Protein AF-A0A2H9TDW8-F1 (afdb_monomer_lite)

Radius of gyration: 29.31 Å; chains: 1; bounding box: 67×64×74 Å

pLDDT: mean 73.34, std 13.49, range [42.66, 97.06]

Structure (mmCIF, N/CA/C/O backbone):
data_AF-A0A2H9TDW8-F1
#
_entry.id   AF-A0A2H9TDW8-F1
#
loop_
_atom_site.group_PDB
_atom_site.id
_atom_site.type_symbol
_atom_site.label_atom_id
_atom_site.label_alt_id
_atom_site.label_comp_id
_atom_site.label_asym_id
_atom_site.label_entity_id
_atom_site.label_seq_id
_atom_site.pdbx_PDB_ins_code
_atom_site.Cartn_x
_atom_site.Cartn_y
_atom_site.Cartn_z
_atom_site.occupancy
_atom_site.B_iso_or_equiv
_atom_site.auth_seq_id
_atom_site.auth_comp_id
_atom_site.auth_asym_id
_atom_site.auth_atom_id
_atom_site.pdbx_PDB_model_num
ATOM 1 N N . MET A 1 1 ? -17.211 36.866 15.020 1.00 45.41 1 MET A N 1
ATOM 2 C CA . MET A 1 1 ? -18.111 35.754 14.626 1.00 45.41 1 MET A CA 1
ATOM 3 C C . MET A 1 1 ? -17.539 34.427 15.112 1.00 45.41 1 MET A C 1
ATOM 5 O O . MET A 1 1 ? -16.456 34.049 14.681 1.00 45.41 1 MET A O 1
ATOM 9 N N . LYS A 1 2 ? -18.213 33.725 16.033 1.00 44.66 2 LYS A N 1
ATOM 10 C CA . LYS A 1 2 ? -17.816 32.361 16.424 1.00 44.66 2 LYS A CA 1
ATOM 11 C C . LYS A 1 2 ? -18.222 31.414 15.289 1.00 44.66 2 LYS A C 1
ATOM 13 O O . LYS A 1 2 ? -19.410 31.181 15.104 1.00 44.66 2 LYS A O 1
ATOM 18 N N . LYS A 1 3 ? -17.252 30.905 14.518 1.00 55.16 3 LYS A N 1
ATOM 19 C CA . LYS A 1 3 ? -17.474 29.845 13.516 1.00 55.16 3 LYS A CA 1
ATOM 20 C C . LYS A 1 3 ? -18.124 28.662 14.242 1.00 55.16 3 LYS A C 1
ATOM 22 O O . LYS A 1 3 ? -17.483 28.073 15.116 1.00 55.16 3 LYS A O 1
ATOM 27 N N . GLN A 1 4 ? -19.393 28.367 13.951 1.00 49.69 4 GLN A N 1
ATOM 28 C CA . GLN A 1 4 ? -20.046 27.158 14.451 1.00 49.69 4 GLN A CA 1
ATOM 29 C C . GLN A 1 4 ? -19.173 25.973 14.034 1.00 49.69 4 GLN A C 1
ATOM 31 O O . GLN A 1 4 ? -18.946 25.742 12.849 1.00 49.69 4 GLN A O 1
ATOM 36 N N . LYS A 1 5 ? -18.598 25.275 15.017 1.00 58.62 5 LYS A N 1
ATOM 37 C CA . LYS A 1 5 ? -17.884 24.025 14.767 1.00 58.62 5 LYS A CA 1
ATOM 38 C C . LYS A 1 5 ? -18.941 22.988 14.440 1.00 58.62 5 LYS A C 1
ATOM 40 O O . LYS A 1 5 ? -19.544 22.423 15.351 1.00 58.62 5 LYS A O 1
ATOM 45 N N . GLU A 1 6 ? -19.179 22.796 13.151 1.00 63.81 6 GLU A N 1
ATOM 46 C CA . GLU A 1 6 ? -19.955 21.678 12.645 1.00 63.81 6 GLU A CA 1
ATOM 47 C C . GLU A 1 6 ? -19.407 20.397 13.285 1.00 63.81 6 GLU A C 1
ATOM 49 O O . GLU A 1 6 ? -18.197 20.136 13.274 1.00 63.81 6 GLU A O 1
ATOM 54 N N . LYS A 1 7 ? -20.278 19.650 13.969 1.00 68.94 7 LYS A N 1
ATOM 55 C CA . LYS A 1 7 ? -19.906 18.356 14.538 1.00 68.94 7 LYS A CA 1
ATOM 56 C C . LYS A 1 7 ? -19.737 17.400 13.365 1.00 68.94 7 LYS A C 1
ATOM 58 O O . LYS A 1 7 ? -20.711 16.829 12.894 1.00 68.94 7 LYS A O 1
ATOM 63 N N . ILE A 1 8 ? -18.501 17.262 12.902 1.00 72.94 8 ILE A N 1
ATOM 64 C CA . ILE A 1 8 ? -18.136 16.281 11.884 1.00 72.94 8 ILE A CA 1
ATOM 65 C C . ILE A 1 8 ? -18.472 14.889 12.431 1.00 72.94 8 ILE A C 1
ATOM 67 O O . ILE A 1 8 ? -17.946 14.475 13.470 1.00 72.94 8 ILE A O 1
ATOM 71 N N . ASP A 1 9 ? -19.377 14.193 11.746 1.00 86.12 9 ASP A N 1
ATOM 72 C CA . ASP A 1 9 ? -19.707 12.802 12.033 1.00 86.12 9 ASP A CA 1
ATOM 73 C C . ASP A 1 9 ? -18.591 11.903 11.491 1.00 86.12 9 ASP A C 1
ATOM 75 O O . ASP A 1 9 ? -18.575 11.508 10.323 1.00 86.12 9 ASP A O 1
ATOM 79 N N . LEU A 1 10 ? -17.638 11.613 12.375 1.00 85.69 10 LEU A N 1
ATOM 80 C CA . LEU A 1 10 ? -16.466 10.795 12.089 1.00 85.69 10 LEU A CA 1
ATOM 81 C C . LEU A 1 10 ? -16.842 9.415 11.520 1.00 85.69 10 LEU A C 1
ATOM 83 O O . LEU A 1 10 ? -16.152 8.906 10.639 1.00 85.69 10 LEU A O 1
ATOM 87 N N . ASP A 1 11 ? -17.935 8.813 11.997 1.00 86.62 11 ASP A N 1
ATOM 88 C CA . ASP A 1 11 ? -18.330 7.468 11.577 1.00 86.62 11 ASP A CA 1
ATOM 89 C C . ASP A 1 11 ? -18.800 7.480 10.119 1.00 86.62 11 ASP A C 1
ATOM 91 O O . ASP A 1 11 ? -18.468 6.576 9.347 1.00 86.62 11 ASP A O 1
ATOM 95 N N . LYS A 1 12 ? -19.551 8.519 9.731 1.00 90.44 12 LYS A N 1
ATOM 96 C CA . LYS A 1 12 ? -19.995 8.724 8.348 1.00 90.44 12 LYS A CA 1
ATOM 97 C C . LYS A 1 12 ? -18.814 9.023 7.429 1.00 90.44 12 LYS A C 1
ATOM 99 O O . LYS A 1 12 ? -18.754 8.477 6.332 1.00 90.44 12 LYS A O 1
ATOM 104 N N . GLU A 1 13 ? -17.876 9.847 7.881 1.00 89.69 13 GLU A N 1
ATOM 105 C CA . GLU A 1 13 ? -16.713 10.247 7.090 1.00 89.69 13 GLU A CA 1
ATOM 106 C C . GLU A 1 13 ? -15.764 9.073 6.820 1.00 89.69 13 GLU A C 1
ATOM 108 O O . GLU A 1 13 ? -15.495 8.769 5.660 1.00 89.69 13 GLU A O 1
ATOM 113 N N . VAL A 1 14 ? -15.338 8.339 7.858 1.00 90.69 14 VAL A N 1
ATOM 114 C CA . VAL A 1 14 ? -14.459 7.164 7.693 1.00 90.69 14 VAL A CA 1
ATOM 115 C C . VAL A 1 14 ? -15.124 6.104 6.816 1.00 90.69 14 VAL A C 1
ATOM 117 O O . VAL A 1 14 ? -14.461 5.491 5.982 1.00 90.69 14 VAL A O 1
ATOM 120 N N . ARG A 1 15 ? -16.444 5.914 6.951 1.00 92.69 15 ARG A N 1
ATOM 121 C CA . ARG A 1 15 ? -17.200 5.000 6.089 1.00 92.69 15 ARG A CA 1
ATOM 122 C C . ARG A 1 15 ? -17.186 5.456 4.632 1.00 92.69 15 ARG A C 1
ATOM 124 O O . ARG A 1 15 ? -16.952 4.631 3.759 1.00 92.69 15 ARG A O 1
ATOM 131 N N . ASN A 1 16 ? -17.424 6.738 4.369 1.00 94.44 16 ASN A N 1
ATOM 132 C CA . ASN A 1 16 ? -17.420 7.275 3.010 1.00 94.44 16 ASN A CA 1
ATOM 133 C C . ASN A 1 16 ? -16.034 7.159 2.363 1.00 94.44 16 ASN A C 1
ATOM 135 O O . ASN A 1 16 ? -15.950 6.745 1.211 1.00 94.44 16 ASN A O 1
ATOM 139 N N . ILE A 1 17 ? -14.962 7.448 3.109 1.00 92.69 17 ILE A N 1
ATOM 140 C CA . ILE A 1 17 ? -13.586 7.243 2.633 1.00 92.69 17 ILE A CA 1
ATOM 141 C C . ILE A 1 17 ? -13.340 5.755 2.357 1.00 92.69 17 ILE A C 1
ATOM 143 O O . ILE A 1 17 ? -12.816 5.411 1.306 1.00 92.69 17 ILE A O 1
ATOM 147 N N . GLY A 1 18 ? -13.777 4.860 3.248 1.00 91.81 18 GLY A N 1
ATOM 148 C CA . GLY A 1 18 ? -13.670 3.414 3.042 1.00 91.81 18 GLY A CA 1
ATOM 149 C C . GLY A 1 18 ? -14.348 2.934 1.757 1.00 91.81 18 GLY A C 1
ATOM 150 O O . GLY A 1 18 ? -13.745 2.193 0.988 1.00 91.81 18 GLY A O 1
ATOM 151 N N . ILE A 1 19 ? -15.570 3.404 1.486 1.00 95.19 19 ILE A N 1
ATOM 152 C CA . ILE A 1 19 ? -16.289 3.109 0.235 1.00 95.19 19 ILE A CA 1
ATOM 153 C C . ILE A 1 19 ? -15.526 3.672 -0.970 1.00 95.19 19 ILE A C 1
ATOM 155 O O . ILE A 1 19 ? -15.340 2.960 -1.953 1.00 95.19 19 ILE A O 1
ATOM 159 N N . ALA A 1 20 ? -15.055 4.920 -0.888 1.00 94.62 20 ALA A N 1
ATOM 160 C CA . ALA A 1 20 ? -14.298 5.552 -1.964 1.00 94.62 20 ALA A CA 1
ATOM 161 C C . ALA A 1 20 ? -13.013 4.776 -2.295 1.00 94.62 20 ALA A C 1
ATOM 163 O O . ALA A 1 20 ? -12.708 4.594 -3.467 1.00 94.62 20 ALA A O 1
ATOM 164 N N . LEU A 1 21 ? -12.304 4.259 -1.286 1.00 92.12 21 LEU A N 1
ATOM 165 C CA . LEU A 1 21 ? -11.107 3.434 -1.477 1.00 92.12 21 LEU A CA 1
ATOM 166 C C . LEU A 1 21 ? -11.416 2.085 -2.127 1.00 92.12 21 LEU A C 1
ATOM 168 O O . LEU A 1 21 ? -10.662 1.653 -2.990 1.00 92.12 21 LEU A O 1
ATOM 172 N N . ILE A 1 22 ? -12.531 1.441 -1.769 1.00 92.62 22 ILE A N 1
ATOM 173 C CA . ILE A 1 22 ? -12.955 0.197 -2.430 1.00 92.62 22 ILE A CA 1
ATOM 174 C C . ILE A 1 22 ? -13.255 0.464 -3.906 1.00 92.62 22 ILE A C 1
ATOM 176 O O . ILE A 1 22 ? -12.753 -0.253 -4.765 1.00 92.62 22 ILE A O 1
ATOM 180 N N . ILE A 1 23 ? -14.029 1.512 -4.206 1.00 95.69 23 ILE A N 1
ATOM 181 C CA . ILE A 1 23 ? -14.352 1.892 -5.589 1.00 95.69 23 ILE A CA 1
ATOM 182 C C . ILE A 1 23 ? -13.070 2.216 -6.360 1.00 95.69 23 ILE A C 1
ATOM 184 O O . ILE A 1 23 ? -12.873 1.711 -7.461 1.00 95.69 23 ILE A O 1
ATOM 188 N N . LEU A 1 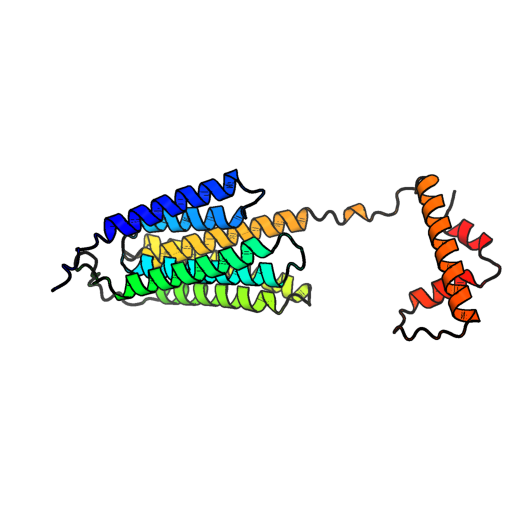24 ? -12.173 3.010 -5.770 1.00 92.69 24 LEU A N 1
ATOM 189 C CA . LEU A 1 24 ? -10.899 3.363 -6.386 1.00 92.69 24 LEU A CA 1
ATOM 190 C C . LEU A 1 24 ? -10.023 2.128 -6.632 1.00 92.69 24 LEU A C 1
ATOM 192 O O . LEU A 1 24 ? -9.397 2.029 -7.682 1.00 92.69 24 LEU A O 1
ATOM 196 N N . GLY A 1 25 ? -10.008 1.170 -5.705 1.00 89.81 25 GLY A N 1
ATOM 197 C CA . GLY A 1 25 ? -9.297 -0.090 -5.878 1.00 89.81 25 GLY A CA 1
ATOM 198 C C . GLY A 1 25 ? -9.877 -0.949 -7.005 1.00 89.81 25 GLY A C 1
ATOM 199 O O . GLY A 1 25 ? -9.122 -1.496 -7.798 1.00 89.81 25 GLY A O 1
ATOM 200 N N . VAL A 1 26 ? -11.205 -0.987 -7.163 1.00 92.12 26 VAL A N 1
ATOM 201 C CA . VAL A 1 26 ? -11.853 -1.626 -8.325 1.00 92.12 26 VAL A CA 1
ATOM 202 C C . VAL A 1 26 ? -11.457 -0.936 -9.634 1.00 92.12 26 VAL A C 1
ATOM 204 O O . VAL A 1 26 ? -11.178 -1.614 -10.619 1.00 92.12 26 VAL A O 1
ATOM 207 N N . ILE A 1 27 ? -11.356 0.396 -9.647 1.00 92.88 27 ILE A N 1
ATOM 208 C CA . ILE A 1 27 ? -10.902 1.151 -10.826 1.00 92.88 27 ILE A CA 1
ATOM 209 C C . ILE A 1 27 ? -9.462 0.778 -11.217 1.00 92.88 27 ILE A C 1
ATOM 211 O O . ILE A 1 27 ? -9.187 0.679 -12.408 1.00 92.88 27 ILE A O 1
ATOM 215 N N . HIS A 1 28 ? -8.568 0.505 -10.257 1.00 89.88 28 HIS A N 1
ATOM 216 C CA . HIS A 1 28 ? -7.201 0.046 -10.562 1.00 89.88 28 HIS A CA 1
ATOM 217 C C . HIS A 1 28 ? -7.187 -1.302 -11.297 1.00 89.88 28 HIS A C 1
ATOM 219 O O . HIS A 1 28 ? -6.327 -1.522 -12.140 1.00 89.88 28 HIS A O 1
ATOM 225 N N . PHE A 1 29 ? -8.161 -2.180 -11.039 1.00 88.50 29 PHE A N 1
ATOM 226 C CA . PHE A 1 29 ? -8.295 -3.435 -11.784 1.00 88.50 29 PHE A CA 1
ATOM 227 C C . PHE A 1 29 ? -8.819 -3.225 -13.202 1.00 88.50 29 PHE A C 1
ATOM 229 O O . PHE A 1 29 ? -8.341 -3.861 -14.134 1.00 88.50 29 PHE A O 1
ATOM 236 N N . VAL A 1 30 ? -9.794 -2.330 -13.373 1.00 93.00 30 VAL A N 1
ATOM 237 C CA . VAL A 1 30 ? -10.384 -2.043 -14.690 1.00 93.00 30 VAL A CA 1
ATOM 238 C C . VAL A 1 30 ? -9.402 -1.290 -15.589 1.00 93.00 30 VAL A C 1
ATOM 240 O O . VAL A 1 30 ? -9.368 -1.519 -16.793 1.00 93.00 30 VAL A O 1
ATOM 243 N N . LEU A 1 31 ? -8.592 -0.403 -15.010 1.00 92.38 31 LEU A N 1
ATOM 244 C CA . LEU A 1 31 ? -7.611 0.416 -15.718 1.00 92.38 31 LEU A CA 1
ATOM 245 C C . LEU A 1 31 ? -6.180 -0.079 -15.483 1.00 92.38 31 LEU A C 1
ATOM 247 O O . LEU A 1 31 ? -5.269 0.738 -15.399 1.00 92.38 31 LEU A O 1
ATOM 251 N N . SER A 1 32 ? -5.962 -1.394 -15.388 1.00 87.44 32 SER A N 1
ATOM 252 C CA . SER A 1 32 ? -4.655 -1.970 -15.030 1.00 87.44 32 SER A CA 1
ATOM 253 C C . SER A 1 32 ? -3.524 -1.664 -16.024 1.00 87.44 32 SER A C 1
ATOM 255 O O . SER A 1 32 ? -2.358 -1.862 -15.709 1.00 87.44 32 SER A O 1
ATOM 257 N N . GLN A 1 33 ? -3.858 -1.185 -17.229 1.00 82.25 33 GLN A N 1
ATOM 258 C CA . GLN A 1 33 ? -2.885 -0.685 -18.210 1.00 82.25 33 GLN A CA 1
ATOM 259 C C . GLN A 1 33 ? -2.286 0.676 -17.821 1.00 82.25 33 GLN A C 1
ATOM 261 O O . GLN A 1 33 ? -1.195 1.013 -18.262 1.00 82.25 33 GLN A O 1
ATOM 266 N N . PHE A 1 34 ? -3.003 1.461 -17.013 1.00 83.00 34 PHE A N 1
ATOM 267 C CA . PHE A 1 34 ? -2.597 2.800 -16.576 1.00 83.00 34 PHE A CA 1
ATOM 268 C C . PHE A 1 34 ? -2.352 2.878 -15.072 1.00 83.00 34 PHE A C 1
ATOM 270 O O . PHE A 1 34 ? -1.567 3.699 -14.617 1.00 83.00 34 PHE A O 1
ATOM 277 N N . LEU A 1 35 ? -3.060 2.074 -14.286 1.00 84.06 35 LEU A N 1
ATOM 278 C CA . LEU A 1 35 ? -2.975 2.039 -12.837 1.00 84.06 35 LEU A CA 1
ATOM 279 C C . LEU A 1 35 ? -2.357 0.717 -12.410 1.00 84.06 35 LEU A C 1
ATOM 281 O O . LEU A 1 35 ? -2.738 -0.341 -12.897 1.00 84.06 35 LEU A O 1
ATOM 285 N N . ASP A 1 36 ? -1.440 0.772 -11.454 1.00 79.62 36 ASP A N 1
ATOM 286 C CA . ASP A 1 36 ? -0.815 -0.435 -10.935 1.00 79.62 36 ASP A CA 1
ATOM 287 C C . ASP A 1 36 ? -1.860 -1.325 -10.242 1.00 79.62 36 ASP A C 1
ATOM 289 O O . ASP A 1 36 ? -2.506 -0.956 -9.250 1.00 79.62 36 ASP A O 1
ATOM 293 N N . PHE A 1 37 ? -1.999 -2.531 -10.779 1.00 81.00 37 PHE A N 1
ATOM 294 C CA . PHE A 1 37 ? -2.868 -3.589 -10.285 1.00 81.00 37 PHE A CA 1
ATOM 295 C C . PHE A 1 37 ? -2.652 -3.891 -8.790 1.00 81.00 37 PHE A C 1
ATOM 297 O O . PHE A 1 37 ? -3.602 -4.137 -8.041 1.00 81.00 37 PHE A O 1
ATOM 304 N N . THR A 1 38 ? -1.406 -3.805 -8.329 1.00 78.56 38 THR A N 1
ATOM 305 C CA . THR A 1 38 ? -0.983 -4.067 -6.953 1.00 78.56 38 THR A CA 1
ATOM 306 C C . THR A 1 38 ? -1.619 -3.075 -5.979 1.00 78.56 38 THR A C 1
ATOM 308 O O . THR A 1 38 ? -2.143 -3.471 -4.932 1.00 78.56 38 THR A O 1
ATOM 311 N N . TRP A 1 39 ? -1.667 -1.786 -6.333 1.00 82.00 39 TRP A N 1
ATOM 312 C CA . TRP A 1 39 ? -2.302 -0.757 -5.503 1.00 82.00 39 TRP A CA 1
ATOM 313 C C . TRP A 1 39 ? -3.818 -0.948 -5.394 1.00 82.00 39 TRP A C 1
ATOM 315 O O . TRP A 1 39 ? -4.396 -0.636 -4.348 1.00 82.00 39 TRP A O 1
ATOM 325 N N . GLY A 1 40 ? -4.454 -1.544 -6.408 1.00 85.00 40 GLY A N 1
ATOM 326 C CA . GLY A 1 40 ? -5.867 -1.923 -6.366 1.00 85.00 40 GLY A CA 1
ATOM 327 C C . GLY A 1 40 ? -6.205 -2.806 -5.163 1.00 85.00 40 GLY A C 1
ATOM 328 O O . GLY A 1 40 ? -7.139 -2.506 -4.412 1.00 85.00 40 GLY A O 1
ATOM 329 N N . PHE A 1 41 ? -5.390 -3.831 -4.899 1.00 80.19 41 PHE A N 1
ATOM 330 C CA . PHE A 1 41 ? -5.560 -4.699 -3.729 1.00 80.19 41 PHE A CA 1
ATOM 331 C C . PHE A 1 41 ? -5.413 -3.948 -2.408 1.00 80.19 41 PHE A C 1
ATOM 333 O O . PHE A 1 41 ? -6.249 -4.116 -1.514 1.00 80.19 41 PHE A O 1
ATOM 340 N N . VAL A 1 42 ? -4.382 -3.105 -2.281 1.00 81.81 42 VAL A N 1
ATOM 341 C CA . VAL A 1 42 ? -4.143 -2.319 -1.059 1.00 81.81 42 VAL A CA 1
ATOM 342 C C . VAL A 1 42 ? -5.344 -1.428 -0.757 1.00 81.81 42 VAL A C 1
ATOM 344 O O . VAL A 1 42 ? -5.832 -1.411 0.374 1.00 81.81 42 VAL A O 1
ATOM 347 N N . LEU A 1 43 ? -5.852 -0.716 -1.766 1.00 87.94 43 LEU A N 1
ATOM 348 C CA . LEU A 1 43 ? -6.971 0.212 -1.623 1.00 87.94 43 LEU A CA 1
ATOM 349 C C . LEU A 1 43 ? -8.260 -0.502 -1.210 1.00 87.94 43 LEU A C 1
ATOM 351 O O . LEU A 1 43 ? -8.921 -0.052 -0.271 1.00 87.94 43 LEU A O 1
ATOM 355 N N . ILE A 1 44 ? -8.587 -1.641 -1.834 1.00 84.19 44 ILE A N 1
ATOM 356 C CA . ILE A 1 44 ? -9.753 -2.438 -1.429 1.00 84.19 44 ILE A CA 1
ATOM 357 C C . ILE A 1 44 ? -9.594 -2.908 0.011 1.00 84.19 44 ILE A C 1
ATOM 359 O O . ILE A 1 44 ? -10.505 -2.724 0.819 1.00 84.19 44 ILE A O 1
ATOM 363 N N . ALA A 1 45 ? -8.446 -3.485 0.360 1.00 81.12 45 ALA A N 1
ATOM 364 C CA . ALA A 1 45 ? -8.256 -4.055 1.683 1.00 81.12 45 ALA A CA 1
ATOM 365 C C . ALA A 1 45 ? -8.334 -2.975 2.773 1.00 81.12 45 ALA A C 1
ATOM 367 O O . ALA A 1 45 ? -9.094 -3.113 3.732 1.00 81.12 45 ALA A O 1
ATOM 368 N N . VAL A 1 46 ? -7.636 -1.851 2.593 1.00 84.38 46 VAL A N 1
ATOM 369 C CA . VAL A 1 46 ? -7.696 -0.697 3.503 1.00 84.38 46 VAL A CA 1
ATOM 370 C C . VAL A 1 46 ? -9.113 -0.111 3.567 1.00 84.38 46 VAL A C 1
ATOM 372 O O . VAL A 1 46 ? -9.593 0.221 4.655 1.00 84.38 46 VAL A O 1
ATOM 375 N N . GLY A 1 47 ? -9.813 -0.030 2.434 1.00 89.44 47 GLY A N 1
ATOM 376 C CA . GLY A 1 47 ? -11.198 0.426 2.364 1.00 89.44 47 GLY A CA 1
ATOM 377 C C . GLY A 1 47 ? -12.156 -0.468 3.156 1.00 89.44 47 GLY A C 1
ATOM 378 O O . GLY A 1 47 ? -12.951 0.034 3.951 1.00 89.44 47 GLY A O 1
ATOM 379 N N . VAL A 1 48 ? -12.021 -1.793 3.046 1.00 85.00 48 VAL A N 1
ATOM 380 C CA . VAL A 1 48 ? -12.792 -2.764 3.838 1.00 85.00 48 VAL A CA 1
ATOM 381 C C . VAL A 1 48 ? -12.496 -2.612 5.332 1.00 85.00 48 VAL A C 1
ATOM 383 O O . VAL A 1 48 ? -13.436 -2.532 6.127 1.00 85.00 48 VAL A O 1
ATOM 386 N N . ILE A 1 49 ? -11.222 -2.488 5.737 1.00 83.25 49 ILE A N 1
ATOM 387 C CA . ILE A 1 49 ? -10.858 -2.239 7.147 1.00 83.25 49 ILE A CA 1
ATOM 388 C C . ILE A 1 49 ? -11.557 -0.982 7.668 1.00 83.25 49 ILE A C 1
ATOM 390 O O . ILE A 1 49 ? -12.099 -0.995 8.776 1.00 83.25 49 ILE A O 1
ATOM 394 N N . ALA A 1 50 ? -11.581 0.093 6.880 1.00 87.88 50 ALA A N 1
ATOM 395 C CA . ALA A 1 50 ? -12.204 1.352 7.268 1.00 87.88 50 ALA A CA 1
ATOM 396 C C . ALA A 1 50 ? -13.709 1.218 7.552 1.00 87.88 50 ALA A C 1
ATOM 398 O O . ALA A 1 50 ? -14.228 1.866 8.465 1.00 87.88 50 ALA A O 1
ATOM 399 N N . LEU A 1 51 ? -14.417 0.346 6.822 1.00 87.75 51 LEU A N 1
ATOM 400 C CA . LEU A 1 51 ? -15.844 0.094 7.051 1.00 87.75 51 LEU A CA 1
ATOM 401 C C . LEU A 1 51 ? -16.117 -0.532 8.423 1.00 87.75 51 LEU A C 1
ATOM 403 O O . LEU A 1 51 ? -17.133 -0.195 9.050 1.00 87.75 51 LEU A O 1
ATOM 407 N N . PHE A 1 52 ? -15.215 -1.404 8.885 1.00 82.56 52 PHE A N 1
ATOM 408 C CA . PHE A 1 52 ? -15.292 -2.076 10.184 1.00 82.56 52 PHE A CA 1
ATOM 409 C C . PHE A 1 52 ? -14.707 -1.241 11.326 1.00 82.56 52 PHE A C 1
ATOM 411 O O . PHE A 1 52 ? -15.221 -1.281 12.445 1.00 82.56 52 PHE A O 1
ATOM 418 N N . TYR A 1 53 ? -13.648 -0.474 11.067 1.00 82.00 53 TYR A N 1
ATOM 419 C CA . TYR A 1 53 ? -12.913 0.277 12.078 1.00 82.00 53 TYR A CA 1
ATOM 420 C C . TYR A 1 53 ? -13.090 1.788 11.907 1.00 82.00 53 TYR A C 1
ATOM 422 O O . TYR A 1 53 ? -12.192 2.518 11.488 1.00 82.00 53 TYR A O 1
ATOM 430 N N . ARG A 1 54 ? -14.265 2.276 12.312 1.00 86.19 54 ARG A N 1
ATOM 431 C CA . ARG A 1 54 ? -14.660 3.693 12.241 1.00 86.19 54 ARG A CA 1
ATOM 432 C C . ARG A 1 54 ? -14.080 4.506 13.394 1.00 86.19 54 ARG A C 1
ATOM 434 O O . ARG A 1 54 ? -14.794 5.046 14.229 1.00 86.19 54 ARG A O 1
ATOM 441 N N . SER A 1 55 ? -12.755 4.529 13.491 1.00 83.62 55 SER A N 1
ATOM 442 C CA . SER A 1 55 ? -12.057 5.261 14.545 1.00 83.62 55 SER A CA 1
ATOM 443 C C . SER A 1 55 ? -11.305 6.459 13.992 1.00 83.62 55 SER A C 1
ATOM 445 O O . SER A 1 55 ? -10.869 6.475 12.844 1.00 83.62 55 SER A O 1
ATOM 447 N N . ARG A 1 56 ? -11.049 7.436 14.864 1.00 82.88 56 ARG A N 1
ATOM 448 C CA . ARG A 1 56 ? -10.222 8.599 14.532 1.00 82.88 56 ARG A CA 1
ATOM 449 C C . ARG A 1 56 ? -8.847 8.166 14.017 1.00 82.88 56 ARG A C 1
ATOM 451 O O . ARG A 1 56 ? -8.314 8.790 13.113 1.00 82.88 56 ARG A O 1
ATOM 458 N N . LYS A 1 57 ? -8.300 7.065 14.544 1.00 85.06 57 LYS A N 1
ATOM 459 C CA . LYS A 1 57 ? -6.989 6.536 14.149 1.00 85.06 57 LYS A CA 1
ATOM 460 C C . LYS A 1 57 ? -6.934 6.120 12.674 1.00 85.06 57 LYS A C 1
ATOM 462 O O . LYS A 1 57 ? -5.856 6.203 12.107 1.00 85.06 57 LYS A O 1
ATOM 467 N N . MET A 1 58 ? -8.061 5.765 12.044 1.00 86.94 58 MET A N 1
ATOM 468 C CA . MET A 1 58 ? -8.078 5.483 10.601 1.00 86.94 58 MET A CA 1
ATOM 469 C C . MET A 1 58 ? -7.731 6.704 9.755 1.00 86.94 58 MET A C 1
ATOM 471 O O . MET A 1 58 ? -7.043 6.548 8.758 1.00 86.94 58 MET A O 1
ATOM 475 N N . LEU A 1 59 ? -8.128 7.913 10.167 1.00 88.06 59 LEU A N 1
ATOM 476 C CA . LEU A 1 59 ? -7.766 9.142 9.447 1.00 88.06 59 LEU A CA 1
ATOM 477 C C . LEU A 1 59 ? -6.244 9.347 9.432 1.00 88.06 59 LEU A C 1
ATOM 479 O O . LEU A 1 59 ? -5.669 9.745 8.425 1.00 88.06 59 LEU A O 1
ATOM 483 N N . LEU A 1 60 ? -5.576 9.015 10.544 1.00 88.62 60 LEU A N 1
ATOM 484 C CA . LEU A 1 60 ? -4.115 9.029 10.613 1.00 88.62 60 LEU A CA 1
ATOM 485 C C . LEU A 1 60 ? -3.511 7.977 9.673 1.00 88.62 60 LEU A C 1
ATOM 487 O O . LEU A 1 60 ? -2.569 8.285 8.951 1.00 88.62 60 LEU A O 1
ATOM 491 N N . THR A 1 61 ? -4.060 6.759 9.667 1.00 86.12 61 THR A N 1
ATOM 492 C CA . THR A 1 61 ? -3.617 5.681 8.772 1.00 86.12 61 THR A CA 1
ATOM 493 C C . THR A 1 61 ? -3.765 6.071 7.303 1.00 86.12 61 THR A C 1
ATOM 495 O O . THR A 1 61 ? -2.812 5.908 6.552 1.00 86.12 61 THR A O 1
ATOM 498 N N . PHE A 1 62 ? -4.904 6.645 6.903 1.00 89.25 62 PHE A N 1
ATOM 499 C CA . PHE A 1 62 ? -5.117 7.146 5.544 1.00 89.25 62 PHE A CA 1
ATOM 500 C C . PHE A 1 62 ? -4.115 8.231 5.167 1.00 89.25 62 PHE A C 1
ATOM 502 O O . PHE A 1 62 ? -3.523 8.167 4.095 1.00 89.25 62 PHE A O 1
ATOM 509 N N . GLY A 1 63 ? -3.896 9.200 6.059 1.00 90.25 63 GLY A N 1
ATOM 510 C CA . GLY A 1 63 ? -2.964 10.289 5.805 1.00 90.25 63 GLY A CA 1
ATOM 511 C C . GLY A 1 63 ? -1.525 9.811 5.615 1.00 90.25 63 GLY A C 1
ATOM 512 O O . GLY A 1 63 ? -0.857 10.244 4.683 1.00 90.25 63 GLY A O 1
ATOM 513 N N . ILE A 1 64 ? -1.064 8.874 6.450 1.00 85.69 64 ILE A N 1
ATOM 514 C CA . ILE A 1 64 ? 0.264 8.261 6.303 1.00 85.69 64 ILE A CA 1
ATOM 515 C C . ILE A 1 64 ? 0.346 7.467 4.998 1.00 85.69 64 ILE A C 1
ATOM 517 O O . ILE A 1 64 ? 1.308 7.632 4.259 1.00 85.69 64 ILE A O 1
ATOM 521 N N . LEU A 1 65 ? -0.661 6.642 4.696 1.00 84.94 65 LEU A N 1
ATOM 522 C CA . LEU A 1 65 ? -0.667 5.809 3.495 1.00 84.94 65 LEU A CA 1
ATOM 523 C C . LEU A 1 65 ? -0.627 6.661 2.218 1.00 84.94 65 LEU A C 1
ATOM 525 O O . LEU A 1 65 ? 0.159 6.366 1.328 1.00 84.94 65 LEU A O 1
ATOM 529 N N . LEU A 1 66 ? -1.383 7.762 2.168 1.00 90.12 66 LEU A N 1
ATOM 530 C CA . LEU A 1 66 ? -1.329 8.732 1.068 1.00 90.12 66 LEU A CA 1
ATOM 531 C C . LEU A 1 66 ? 0.052 9.371 0.905 1.00 90.12 66 LEU A C 1
ATOM 533 O O . LEU A 1 66 ? 0.517 9.525 -0.219 1.00 90.12 66 LEU A O 1
ATOM 537 N N . ILE A 1 67 ? 0.717 9.722 2.010 1.00 88.94 67 ILE A N 1
ATOM 538 C CA . ILE A 1 67 ? 2.078 10.268 1.952 1.00 88.94 67 ILE A CA 1
ATOM 539 C C . ILE A 1 67 ? 3.048 9.216 1.412 1.00 88.94 67 ILE A C 1
ATOM 541 O O . ILE A 1 67 ? 3.834 9.538 0.530 1.00 88.94 67 ILE A O 1
ATOM 545 N N . VAL A 1 68 ? 2.983 7.970 1.896 1.00 84.00 68 VAL A N 1
ATOM 546 C CA . VAL A 1 68 ? 3.860 6.888 1.416 1.00 84.00 68 VAL A CA 1
ATOM 547 C C . VAL A 1 68 ? 3.662 6.640 -0.077 1.00 84.00 68 VAL A C 1
ATOM 549 O O . VAL A 1 68 ? 4.638 6.639 -0.819 1.00 84.00 68 VAL A O 1
ATOM 552 N N . VAL A 1 69 ? 2.414 6.492 -0.529 1.00 84.81 69 VAL A N 1
ATOM 553 C CA . VAL A 1 69 ? 2.095 6.303 -1.954 1.00 84.81 69 VAL A CA 1
ATOM 554 C C . VAL A 1 69 ? 2.604 7.487 -2.780 1.00 84.81 69 VAL A C 1
ATOM 556 O O . VAL A 1 69 ? 3.216 7.289 -3.824 1.00 84.81 69 VAL A O 1
ATOM 559 N N . GLY A 1 70 ? 2.408 8.715 -2.295 1.00 87.62 70 GLY A N 1
ATOM 560 C CA . GLY A 1 70 ? 2.861 9.912 -2.995 1.00 87.62 70 GLY A CA 1
ATOM 561 C C . GLY A 1 70 ? 4.381 10.010 -3.112 1.00 87.62 70 GLY A C 1
ATOM 562 O O . GLY A 1 70 ? 4.882 10.397 -4.162 1.00 87.62 70 GLY A O 1
ATOM 563 N N . VAL A 1 71 ? 5.122 9.603 -2.076 1.00 84.94 71 VAL A N 1
ATOM 564 C CA . VAL A 1 71 ? 6.589 9.499 -2.136 1.00 84.94 71 VAL A CA 1
ATOM 565 C C . VAL A 1 71 ? 7.009 8.459 -3.172 1.00 84.94 71 VAL A C 1
ATOM 567 O O . VAL A 1 71 ? 7.859 8.764 -4.000 1.00 84.94 71 VAL A O 1
ATOM 570 N N . LEU A 1 72 ? 6.382 7.279 -3.180 1.00 81.81 72 LEU A N 1
ATOM 571 C CA . LEU A 1 72 ? 6.696 6.223 -4.149 1.00 81.81 72 LEU A CA 1
ATOM 572 C C . LEU A 1 72 ? 6.448 6.672 -5.596 1.00 81.81 72 LEU A C 1
ATOM 574 O O . LEU A 1 72 ? 7.291 6.419 -6.450 1.00 81.81 72 LEU A O 1
ATOM 578 N N . ASN A 1 73 ? 5.365 7.411 -5.852 1.00 85.81 73 ASN A N 1
ATOM 579 C CA . ASN A 1 73 ? 5.070 7.970 -7.176 1.00 85.81 73 ASN A CA 1
ATOM 580 C C . ASN A 1 73 ? 6.071 9.054 -7.617 1.00 85.81 73 ASN A C 1
ATOM 582 O O . ASN A 1 73 ? 6.377 9.181 -8.801 1.00 85.81 73 ASN A O 1
ATOM 586 N N . ILE A 1 74 ? 6.603 9.845 -6.679 1.00 88.06 74 ILE A N 1
ATOM 587 C CA . ILE A 1 74 ? 7.671 10.812 -6.981 1.00 88.06 74 ILE A CA 1
ATOM 588 C C . ILE A 1 74 ? 8.994 10.085 -7.241 1.00 88.06 74 ILE A C 1
ATOM 590 O O . ILE A 1 74 ? 9.735 10.472 -8.140 1.00 88.06 74 ILE A O 1
ATOM 594 N N . SER A 1 75 ? 9.296 9.033 -6.481 1.00 80.44 75 SER A N 1
ATOM 595 C CA . SER A 1 75 ? 10.499 8.223 -6.683 1.00 80.44 75 SER A CA 1
ATOM 596 C C . SER A 1 75 ? 10.479 7.507 -8.031 1.00 80.44 75 SER A C 1
ATOM 598 O O . SER A 1 75 ? 11.478 7.551 -8.744 1.00 80.44 75 SER A O 1
ATOM 600 N N . SER A 1 76 ? 9.343 6.921 -8.423 1.00 75.31 76 SER A N 1
ATOM 601 C CA . SER A 1 76 ? 9.200 6.302 -9.743 1.00 75.31 76 SER A CA 1
ATOM 602 C C . SER A 1 76 ? 9.349 7.330 -10.864 1.00 75.31 76 SER A C 1
ATOM 604 O O . SER A 1 76 ? 10.005 7.045 -11.858 1.00 75.31 76 SER A O 1
ATOM 606 N N . TYR A 1 77 ? 8.814 8.543 -10.680 1.00 81.75 77 TYR A N 1
ATOM 607 C CA . TYR A 1 77 ? 9.021 9.657 -11.609 1.00 81.75 77 TYR A CA 1
ATOM 608 C C . TYR A 1 77 ? 10.501 10.038 -11.745 1.00 81.75 77 TYR A C 1
ATOM 610 O O . TYR A 1 77 ? 10.988 10.201 -12.855 1.00 81.75 77 TYR A O 1
ATOM 618 N N . ALA A 1 78 ? 11.229 10.155 -10.633 1.00 77.81 78 ALA A N 1
ATOM 619 C CA . ALA A 1 78 ? 12.640 10.539 -10.654 1.00 77.81 78 ALA A CA 1
ATOM 620 C C . ALA A 1 78 ? 13.546 9.496 -11.334 1.00 77.81 78 ALA A C 1
ATOM 622 O O . ALA A 1 78 ? 14.598 9.857 -11.854 1.00 77.81 78 ALA A O 1
ATOM 623 N N . MET A 1 79 ? 13.151 8.220 -11.315 1.00 73.94 79 MET A N 1
ATOM 624 C CA . MET A 1 79 ? 13.898 7.125 -11.941 1.00 73.94 79 MET A CA 1
ATOM 625 C C . MET A 1 79 ? 13.517 6.888 -13.407 1.00 73.94 79 MET A C 1
ATOM 627 O O . MET A 1 79 ? 14.360 6.471 -14.197 1.00 73.94 79 MET A O 1
ATOM 631 N N . ALA A 1 80 ? 12.262 7.137 -13.782 1.00 69.06 80 ALA A N 1
ATOM 632 C CA . ALA A 1 80 ? 11.793 6.974 -15.150 1.00 69.06 80 ALA A CA 1
ATOM 633 C C . ALA A 1 80 ? 12.154 8.218 -15.979 1.00 69.06 80 ALA A C 1
ATOM 635 O O . ALA A 1 80 ? 11.399 9.184 -16.023 1.00 69.06 80 ALA A O 1
ATOM 636 N N . LEU A 1 81 ? 13.300 8.181 -16.667 1.00 61.34 81 LEU A N 1
ATOM 637 C CA . LEU A 1 81 ? 13.767 9.230 -17.592 1.00 61.34 81 LEU A CA 1
ATOM 638 C C . LEU A 1 81 ? 12.878 9.416 -18.846 1.00 61.34 81 LEU A C 1
ATOM 640 O O . LEU A 1 81 ? 13.225 10.195 -19.730 1.00 61.34 81 LEU A O 1
ATOM 644 N N . GLU A 1 82 ? 11.743 8.721 -18.948 1.00 59.88 82 GLU A N 1
ATOM 645 C CA . GLU A 1 82 ? 10.833 8.804 -20.093 1.00 59.88 82 GLU A CA 1
ATOM 646 C C . GLU A 1 82 ? 9.820 9.954 -19.979 1.00 59.88 82 GLU A C 1
ATOM 648 O O . GLU A 1 82 ? 9.344 10.303 -18.898 1.00 59.88 82 GLU A O 1
ATOM 653 N N . GLU A 1 83 ? 9.422 10.514 -21.124 1.00 60.97 83 GLU A N 1
ATOM 654 C CA . GLU A 1 83 ? 8.546 11.693 -21.233 1.00 60.97 83 GLU A CA 1
ATOM 655 C C . GLU A 1 83 ? 7.112 11.488 -20.694 1.00 60.97 83 GLU A C 1
ATOM 657 O O . GLU A 1 83 ? 6.408 12.455 -20.396 1.00 60.97 83 GLU A O 1
ATOM 662 N N . THR A 1 84 ? 6.665 10.245 -20.496 1.00 59.97 84 THR A N 1
ATOM 663 C CA . THR A 1 84 ? 5.339 9.912 -19.934 1.00 59.97 84 THR A CA 1
ATOM 664 C C . THR A 1 84 ? 5.270 10.048 -18.404 1.00 59.97 84 THR A C 1
ATOM 666 O O . THR A 1 84 ? 4.197 9.942 -17.804 1.00 59.97 84 THR A O 1
ATOM 669 N N . SER A 1 85 ? 6.398 10.337 -17.754 1.00 63.06 85 SER A N 1
ATOM 670 C CA . SER A 1 85 ? 6.575 10.272 -16.302 1.00 63.06 85 SER A CA 1
ATOM 671 C C . SER A 1 85 ? 5.991 11.478 -15.537 1.00 63.06 85 SER A C 1
ATOM 673 O O . SER A 1 85 ? 5.604 11.344 -14.372 1.00 63.06 85 SER A O 1
ATOM 675 N N . GLY A 1 86 ? 5.817 12.642 -16.179 1.00 78.56 86 GLY A N 1
ATOM 676 C CA . GLY A 1 86 ? 5.424 13.895 -15.508 1.00 78.56 86 GLY A CA 1
ATOM 677 C C . GLY A 1 86 ? 4.102 13.841 -14.728 1.00 78.56 86 GLY A C 1
ATOM 678 O O . GLY A 1 86 ? 3.963 14.482 -13.681 1.00 78.56 86 GLY A O 1
ATOM 679 N N . PHE A 1 87 ? 3.138 13.035 -15.189 1.00 84.88 87 PHE A N 1
ATOM 680 C CA . PHE A 1 87 ? 1.851 12.860 -14.510 1.00 84.88 87 PHE A CA 1
ATOM 681 C C . PHE A 1 87 ? 2.014 12.264 -13.104 1.00 84.88 87 PHE A C 1
ATOM 683 O O . PHE A 1 87 ? 1.398 12.754 -12.155 1.00 84.88 87 PHE A O 1
ATOM 690 N N . TRP A 1 88 ? 2.874 11.253 -12.950 1.00 84.56 88 TRP A N 1
ATOM 691 C CA . TRP A 1 88 ? 3.077 10.553 -11.679 1.00 84.56 88 TRP A CA 1
ATOM 692 C C . TRP A 1 88 ? 3.754 11.428 -10.631 1.00 84.56 88 TRP A C 1
ATOM 694 O O . TRP A 1 88 ? 3.349 11.408 -9.467 1.00 84.56 88 TRP A O 1
ATOM 704 N N . GLY A 1 89 ? 4.699 12.275 -11.047 1.00 89.44 89 GLY A N 1
ATOM 705 C CA . GLY A 1 89 ? 5.322 13.260 -10.164 1.00 89.44 89 GLY A CA 1
ATOM 706 C C . GLY A 1 89 ? 4.302 14.255 -9.599 1.00 89.44 89 GLY A C 1
ATOM 707 O O . GLY A 1 89 ? 4.224 14.455 -8.384 1.00 89.44 89 GLY A O 1
ATOM 708 N N . ILE A 1 90 ? 3.454 14.833 -10.461 1.00 90.56 90 ILE A N 1
ATOM 709 C CA . ILE A 1 90 ? 2.397 15.770 -10.038 1.00 90.56 90 ILE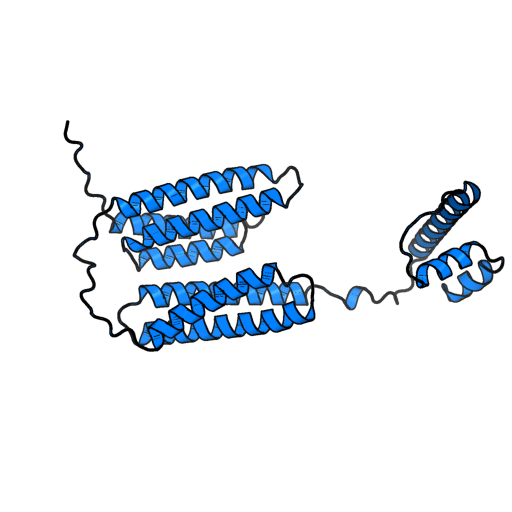 A CA 1
ATOM 710 C C . ILE A 1 90 ? 1.382 15.062 -9.137 1.00 90.56 90 ILE A C 1
ATOM 712 O O . ILE A 1 90 ? 1.011 15.580 -8.079 1.00 90.56 90 ILE A O 1
ATOM 716 N N . PHE A 1 91 ? 0.947 13.865 -9.532 1.00 90.06 91 PHE A N 1
ATOM 717 C CA . PHE A 1 91 ? -0.011 13.079 -8.768 1.00 90.06 91 PHE A CA 1
ATOM 718 C C . PHE A 1 91 ? 0.531 12.716 -7.378 1.00 90.06 91 PHE A C 1
ATOM 720 O O . PHE A 1 91 ? -0.191 12.847 -6.386 1.00 90.06 91 PHE A O 1
ATOM 727 N N . GLY A 1 92 ? 1.817 12.373 -7.274 1.00 91.56 92 GLY A N 1
ATOM 728 C CA . GLY A 1 92 ? 2.485 12.100 -6.004 1.00 91.56 92 GLY A CA 1
ATOM 729 C C . GLY A 1 92 ? 2.501 13.307 -5.061 1.00 91.56 92 GLY A C 1
ATOM 730 O O . GLY A 1 92 ? 2.175 13.174 -3.878 1.00 91.56 92 GLY A O 1
ATOM 731 N N . ILE A 1 93 ? 2.761 14.516 -5.574 1.00 94.88 93 ILE A N 1
ATOM 732 C CA . ILE A 1 93 ? 2.687 15.754 -4.773 1.00 94.88 93 ILE A CA 1
ATOM 733 C C . ILE A 1 93 ? 1.262 15.977 -4.251 1.00 94.88 93 ILE A C 1
ATOM 735 O O . ILE A 1 93 ? 1.072 16.269 -3.065 1.00 94.88 93 ILE A O 1
ATOM 739 N N . VAL A 1 94 ? 0.247 15.807 -5.107 1.00 95.38 94 VAL A N 1
ATOM 740 C CA . VAL A 1 94 ? -1.165 15.934 -4.711 1.00 95.38 94 VAL A CA 1
ATOM 741 C C . VAL A 1 94 ? -1.506 14.944 -3.595 1.00 95.38 94 VAL A C 1
ATOM 743 O O . VAL A 1 94 ? -2.128 15.330 -2.603 1.00 95.38 94 VAL A O 1
ATOM 746 N N . GLN A 1 95 ? -1.053 13.693 -3.699 1.00 93.88 95 GLN A N 1
ATOM 747 C CA . GLN A 1 95 ? -1.266 12.674 -2.670 1.00 93.88 95 GLN A CA 1
ATOM 748 C C . GLN A 1 95 ? -0.608 13.038 -1.335 1.00 93.88 95 GLN A C 1
ATOM 750 O O . GLN A 1 95 ? -1.252 12.908 -0.293 1.00 93.88 95 GLN A O 1
ATOM 755 N N . ILE A 1 96 ? 0.618 13.570 -1.341 1.00 95.19 96 ILE A N 1
ATOM 756 C CA . ILE A 1 96 ? 1.287 14.037 -0.116 1.00 95.19 96 ILE A CA 1
ATOM 757 C C . ILE A 1 96 ? 0.486 15.169 0.537 1.00 95.19 96 ILE A C 1
ATOM 759 O O . ILE A 1 96 ? 0.243 15.137 1.746 1.00 95.19 96 ILE A O 1
ATOM 763 N N . VAL A 1 97 ? 0.023 16.149 -0.246 1.00 97.06 97 VAL A N 1
ATOM 764 C CA . VAL A 1 97 ? -0.789 17.264 0.268 1.00 97.06 97 VAL A CA 1
ATOM 765 C C . VAL A 1 97 ? -2.093 16.753 0.881 1.00 97.06 97 VAL A C 1
ATOM 767 O O . VAL A 1 97 ? -2.430 17.145 2.002 1.00 97.06 97 VAL A O 1
ATOM 770 N N . LEU A 1 98 ? -2.806 15.854 0.196 1.00 94.19 98 LEU A N 1
ATOM 771 C CA . LEU A 1 98 ? -4.023 15.224 0.716 1.00 94.19 98 LEU A CA 1
ATOM 772 C C . LEU A 1 98 ? -3.742 14.431 1.997 1.00 94.19 98 LEU A C 1
ATOM 774 O O . LEU A 1 98 ? -4.493 14.536 2.968 1.00 94.19 98 LEU A O 1
ATOM 778 N N . GLY A 1 99 ? -2.625 13.706 2.050 1.00 94.06 99 GLY A N 1
ATOM 779 C CA . GLY A 1 99 ? -2.214 12.966 3.235 1.00 94.06 99 GLY A CA 1
ATOM 780 C C . GLY A 1 99 ? -1.950 13.878 4.436 1.00 94.06 99 GLY A C 1
ATOM 781 O O . GLY A 1 99 ? -2.470 13.642 5.529 1.00 94.06 9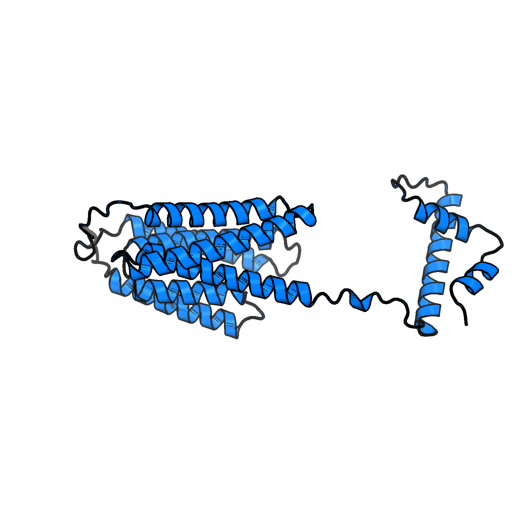9 GLY A O 1
ATOM 782 N N . ILE A 1 100 ? -1.239 14.992 4.234 1.00 95.38 100 ILE A N 1
ATOM 783 C CA . ILE A 1 100 ? -1.012 16.015 5.268 1.00 95.38 100 ILE A CA 1
ATOM 784 C C . ILE A 1 100 ? -2.337 16.642 5.725 1.00 95.38 100 ILE A C 1
ATOM 786 O O . ILE A 1 100 ? -2.540 16.866 6.924 1.00 95.38 100 ILE A O 1
ATOM 790 N N . GLN A 1 101 ? -3.256 16.929 4.799 1.00 94.38 101 GLN A N 1
ATOM 791 C CA . GLN A 1 101 ? -4.584 17.450 5.133 1.00 94.38 101 GLN A CA 1
ATOM 792 C C . GLN A 1 101 ? -5.365 16.473 6.016 1.00 94.38 101 GLN A C 1
ATOM 794 O O . GLN A 1 101 ? -5.963 16.900 7.010 1.00 94.38 101 GLN A O 1
ATOM 799 N N . GLU A 1 102 ? -5.294 15.177 5.725 1.00 91.25 102 GLU A N 1
ATOM 800 C CA . GLU A 1 102 ? -5.983 14.142 6.492 1.00 91.25 102 GLU A CA 1
ATOM 801 C C . GLU A 1 102 ? -5.372 13.957 7.893 1.00 91.25 102 GLU A C 1
ATOM 803 O O . GLU A 1 102 ? -6.097 13.868 8.888 1.00 91.25 102 GLU A O 1
ATOM 808 N N . ILE A 1 103 ? -4.043 14.054 8.030 1.00 90.62 103 ILE A N 1
ATOM 809 C CA . ILE A 1 103 ? -3.363 14.091 9.341 1.00 90.62 103 ILE A CA 1
ATOM 810 C C . ILE A 1 103 ? -3.772 15.340 10.138 1.00 90.62 103 ILE A C 1
ATOM 812 O O . ILE A 1 103 ? -4.015 15.286 11.350 1.00 90.62 103 ILE A O 1
ATOM 816 N N . ASN A 1 104 ? -3.888 16.492 9.482 1.00 90.25 104 ASN A N 1
ATOM 817 C CA . ASN A 1 104 ? -4.351 17.712 10.136 1.00 90.25 104 ASN A CA 1
ATOM 818 C C . ASN A 1 104 ? -5.818 17.608 10.568 1.00 90.25 104 ASN A C 1
ATOM 820 O O . ASN A 1 104 ? -6.178 18.095 11.647 1.00 90.25 104 ASN A O 1
ATOM 824 N N . ARG A 1 105 ? -6.659 16.932 9.778 1.00 86.19 105 ARG A N 1
ATOM 825 C CA . ARG A 1 105 ? -8.039 16.605 10.149 1.00 86.19 105 ARG A CA 1
ATOM 826 C C . ARG A 1 105 ? -8.060 15.683 11.363 1.00 86.19 105 ARG A C 1
ATOM 828 O O . ARG A 1 105 ? -8.713 16.021 12.351 1.00 86.19 105 ARG A O 1
ATOM 835 N N . PHE A 1 106 ? -7.241 14.628 11.366 1.00 86.50 106 PHE A N 1
ATOM 836 C CA . PHE A 1 106 ? -7.027 13.772 12.530 1.00 86.50 106 PHE A CA 1
ATOM 837 C C . PHE A 1 106 ? -6.727 14.605 13.776 1.00 86.50 106 PHE A C 1
ATOM 839 O O . PHE A 1 106 ? -7.411 14.434 14.780 1.00 86.50 106 PHE A O 1
ATOM 846 N N . ARG A 1 107 ? -5.782 15.555 13.734 1.00 86.00 107 ARG A N 1
ATOM 847 C CA . ARG A 1 107 ? -5.418 16.397 14.895 1.00 86.00 107 ARG A CA 1
ATOM 848 C C . ARG A 1 107 ? -6.576 17.250 15.422 1.00 86.00 107 ARG A C 1
ATOM 850 O O . ARG A 1 107 ? -6.655 17.463 16.631 1.00 86.00 107 ARG A O 1
ATOM 857 N N . ARG A 1 108 ? -7.471 17.718 14.548 1.00 84.50 108 ARG A N 1
ATOM 858 C CA . ARG A 1 108 ? -8.588 18.612 14.904 1.00 84.50 108 ARG A CA 1
ATOM 859 C C . ARG A 1 108 ? -9.806 17.878 15.465 1.00 84.50 108 ARG A C 1
ATOM 861 O O . ARG A 1 108 ? -10.524 18.457 16.284 1.00 84.50 108 ARG A O 1
ATOM 868 N N . THR A 1 109 ? -10.042 16.633 15.061 1.00 80.88 109 THR A N 1
ATOM 869 C CA . THR A 1 109 ? -11.216 15.874 15.507 1.00 80.88 109 THR A CA 1
ATOM 870 C C . THR A 1 109 ? -11.033 15.384 16.944 1.00 80.88 109 THR A C 1
ATOM 872 O O . THR A 1 109 ? -10.027 14.764 17.270 1.00 80.88 109 THR A O 1
ATOM 875 N N . LYS A 1 110 ? -11.983 15.664 17.843 1.00 76.75 110 LYS A N 1
ATOM 876 C CA . LYS A 1 110 ? -11.939 15.136 19.219 1.00 76.75 110 LYS A CA 1
ATOM 877 C C . LYS A 1 110 ? -12.356 13.666 19.224 1.00 76.75 110 LYS A C 1
ATOM 879 O O . LYS A 1 110 ? -13.252 13.273 18.486 1.00 76.75 110 LYS A O 1
ATOM 884 N N . GLU A 1 111 ? -11.695 12.857 20.047 1.00 67.19 111 GLU A N 1
ATOM 885 C CA . GLU A 1 111 ? -11.998 11.430 20.157 1.00 67.19 111 GLU A CA 1
ATOM 886 C C . GLU A 1 111 ? -13.407 11.231 20.727 1.00 67.19 111 GLU A C 1
ATOM 888 O O . GLU A 1 111 ? -13.757 11.801 21.763 1.00 67.19 111 GLU A O 1
ATOM 893 N N . ASN A 1 112 ? -14.234 10.464 20.017 1.00 65.62 112 ASN A N 1
ATOM 894 C CA . ASN A 1 112 ? -15.594 10.181 20.449 1.00 65.62 112 ASN A CA 1
ATOM 895 C C . ASN A 1 112 ? -15.542 9.252 21.681 1.00 65.62 112 ASN A C 1
ATOM 897 O O . ASN A 1 112 ? -14.947 8.172 21.588 1.00 65.62 112 ASN A O 1
ATOM 901 N N . PRO A 1 113 ? -16.162 9.622 22.821 1.00 64.38 113 PRO A N 1
ATOM 902 C CA . PRO A 1 113 ? -16.142 8.810 24.038 1.00 64.38 113 PRO A CA 1
ATOM 903 C C . PRO A 1 113 ? -16.717 7.403 23.832 1.00 64.38 113 PRO A C 1
ATOM 905 O O . PRO A 1 113 ? -16.309 6.482 24.533 1.00 64.38 113 PRO A O 1
ATOM 908 N N . LYS A 1 114 ? -17.584 7.203 22.826 1.00 64.50 114 LYS A N 1
ATOM 909 C CA . LYS A 1 114 ? -18.133 5.891 22.445 1.00 64.50 114 LYS A CA 1
ATOM 910 C C . LYS A 1 114 ? -17.052 4.856 22.095 1.00 64.50 114 LYS A C 1
ATOM 912 O O . LYS A 1 114 ? -17.279 3.665 22.273 1.00 64.50 114 LYS A O 1
ATOM 917 N N . TYR A 1 115 ? -15.883 5.303 21.634 1.00 62.03 115 TYR A N 1
ATOM 918 C CA . TYR A 1 115 ? -14.762 4.442 21.246 1.00 62.03 115 TYR A CA 1
ATOM 919 C C . TYR A 1 115 ? -13.562 4.544 22.198 1.00 62.03 115 TYR A C 1
ATOM 921 O O . TYR A 1 115 ? -12.500 4.000 21.892 1.00 62.03 115 TYR A O 1
ATOM 929 N N . GLN A 1 116 ? -13.705 5.201 23.360 1.00 59.00 116 GLN A N 1
ATOM 930 C CA . GLN A 1 116 ? -12.702 5.099 24.419 1.00 59.00 116 GLN A CA 1
ATOM 931 C C . GLN A 1 116 ? -12.731 3.678 24.981 1.00 59.00 116 GLN A C 1
ATOM 933 O O . GLN A 1 116 ? -13.478 3.356 25.903 1.00 59.00 116 GLN A O 1
ATOM 938 N N . ILE A 1 117 ? -11.904 2.810 24.404 1.00 56.81 117 ILE A N 1
ATOM 939 C CA . ILE A 1 117 ? -11.650 1.473 24.925 1.00 56.81 117 ILE A CA 1
ATOM 940 C C . ILE A 1 117 ? -10.916 1.654 26.265 1.00 56.81 117 ILE A C 1
ATOM 942 O O . ILE A 1 117 ? -9.689 1.732 26.311 1.00 56.81 117 ILE A O 1
ATOM 946 N N . LYS A 1 118 ? -11.672 1.765 27.368 1.00 47.53 118 LYS A N 1
ATOM 947 C CA . LYS A 1 118 ? -11.176 1.638 28.748 1.00 47.53 118 LYS A CA 1
ATOM 948 C C . LYS A 1 118 ? -10.802 0.175 29.001 1.00 47.53 118 LYS A C 1
ATOM 950 O O . LYS A 1 118 ? -11.436 -0.516 29.784 1.00 47.53 118 LYS A O 1
ATOM 955 N N . GLU A 1 119 ? -9.765 -0.317 28.344 1.00 49.44 119 GLU A N 1
ATOM 956 C CA . GLU A 1 119 ? -9.146 -1.578 28.736 1.00 49.44 119 GLU A CA 1
ATOM 957 C C . GLU A 1 119 ? -7.655 -1.335 28.921 1.00 49.44 119 GLU A C 1
ATOM 959 O O . GLU A 1 119 ? -6.920 -1.050 27.974 1.00 49.44 119 GLU A O 1
ATOM 964 N N . LYS A 1 120 ? -7.202 -1.460 30.177 1.00 48.41 120 LYS A N 1
ATOM 965 C CA . LYS A 1 120 ? -5.806 -1.767 30.501 1.00 48.41 120 LYS A CA 1
ATOM 966 C C . LYS A 1 120 ? -5.523 -3.150 29.918 1.00 48.41 120 LYS A C 1
ATOM 968 O O . LYS A 1 120 ? -5.571 -4.159 30.614 1.00 48.41 120 LYS A O 1
ATOM 973 N N . ILE A 1 121 ? -5.273 -3.211 28.618 1.00 55.38 121 ILE A N 1
ATOM 974 C CA . ILE A 1 121 ? -4.781 -4.427 27.992 1.00 55.38 121 ILE A CA 1
ATOM 975 C C . ILE A 1 121 ? -3.411 -4.671 28.602 1.00 55.38 121 ILE A C 1
ATOM 977 O O . ILE A 1 121 ? -2.495 -3.862 28.433 1.00 55.38 121 ILE A O 1
ATOM 981 N N . LYS A 1 122 ? -3.271 -5.774 29.343 1.00 56.62 122 LYS A N 1
ATOM 982 C CA . LYS A 1 122 ? -1.951 -6.317 29.651 1.00 56.62 122 LYS A CA 1
ATOM 983 C C . LYS A 1 122 ? -1.308 -6.601 28.300 1.00 56.62 122 LYS A C 1
ATOM 985 O O . LYS A 1 122 ? -1.716 -7.538 27.618 1.00 56.62 122 LYS A O 1
ATOM 990 N N . LYS A 1 123 ? -0.383 -5.730 27.882 1.00 63.31 123 LYS A N 1
ATOM 991 C CA . LYS A 1 123 ? 0.428 -5.900 26.675 1.00 63.31 123 LYS A CA 1
ATOM 992 C C . LYS A 1 123 ? 1.166 -7.226 26.838 1.00 63.31 123 LYS A C 1
ATOM 994 O O . LYS A 1 123 ? 2.140 -7.308 27.574 1.00 63.31 123 LYS A O 1
ATOM 999 N N . GLY A 1 124 ? 0.591 -8.284 26.283 1.00 72.75 124 GLY A N 1
ATOM 1000 C CA . GLY A 1 124 ? 1.136 -9.629 26.357 1.00 72.75 124 GLY A CA 1
ATOM 1001 C C . GLY A 1 124 ? 2.093 -9.884 25.204 1.00 72.75 124 GLY A C 1
ATOM 1002 O O . GLY A 1 124 ? 2.203 -9.074 24.283 1.00 72.75 124 GLY A O 1
ATOM 1003 N N . PHE A 1 125 ? 2.725 -11.053 25.235 1.00 73.81 125 PHE A N 1
ATOM 1004 C CA . PHE A 1 125 ? 3.636 -11.541 24.200 1.00 73.81 125 PHE A CA 1
ATOM 1005 C C . PHE A 1 125 ? 3.103 -11.335 22.771 1.00 73.81 125 PHE A C 1
ATOM 1007 O O . PHE A 1 125 ? 3.823 -10.821 21.925 1.00 73.81 125 PHE A O 1
ATOM 1014 N N . VAL A 1 126 ? 1.815 -11.611 22.525 1.00 71.44 126 VAL A N 1
ATOM 1015 C CA . VAL A 1 126 ? 1.194 -11.465 21.194 1.00 71.44 126 VAL A CA 1
ATOM 1016 C C . VAL A 1 126 ? 1.235 -10.018 20.686 1.00 71.44 126 VAL A C 1
ATOM 1018 O O . VAL A 1 126 ? 1.485 -9.793 19.510 1.00 71.44 126 VAL A O 1
ATOM 1021 N N . TRP A 1 127 ? 1.053 -9.020 21.557 1.00 75.44 127 TRP A N 1
ATOM 1022 C CA . TRP A 1 127 ? 1.094 -7.608 21.157 1.00 75.44 127 TRP A CA 1
ATOM 1023 C C . TRP A 1 127 ? 2.514 -7.154 20.796 1.00 75.44 127 TRP A C 1
ATOM 1025 O O . TRP A 1 127 ? 2.711 -6.425 19.825 1.00 75.44 127 TRP A O 1
ATOM 1035 N N . TYR A 1 128 ? 3.508 -7.603 21.566 1.00 78.25 128 TYR A N 1
ATOM 1036 C CA . TYR A 1 128 ? 4.914 -7.321 21.281 1.00 78.25 128 TYR A CA 1
ATOM 1037 C C . TYR A 1 128 ? 5.404 -8.064 20.040 1.00 78.25 128 TYR A C 1
ATOM 1039 O O . TYR A 1 128 ? 6.083 -7.451 19.226 1.00 78.25 128 TYR A O 1
ATOM 1047 N N . GLY A 1 129 ? 5.000 -9.323 19.856 1.00 76.06 129 GLY A N 1
ATOM 1048 C CA . GLY A 1 129 ? 5.320 -10.115 18.670 1.00 76.06 129 GLY A CA 1
ATOM 1049 C C . GLY A 1 129 ? 4.770 -9.486 17.394 1.00 76.06 129 GLY A C 1
ATOM 1050 O O . GLY A 1 129 ? 5.494 -9.366 16.416 1.00 76.06 129 GLY A O 1
ATOM 1051 N N . LEU A 1 130 ? 3.532 -8.985 17.424 1.00 74.94 130 LEU A N 1
ATOM 1052 C CA . LEU A 1 130 ? 2.914 -8.332 16.267 1.00 74.94 130 LEU A CA 1
ATOM 1053 C C . LEU A 1 130 ? 3.595 -6.999 15.925 1.00 74.94 130 LEU A C 1
ATOM 1055 O O . LEU A 1 130 ? 3.808 -6.682 14.760 1.00 74.94 130 LEU A O 1
ATOM 1059 N N . ARG A 1 131 ? 3.984 -6.228 16.950 1.00 78.50 131 ARG A N 1
ATOM 1060 C CA . ARG A 1 131 ? 4.754 -4.994 16.760 1.00 78.50 131 ARG A CA 1
ATOM 1061 C C . ARG A 1 131 ? 6.151 -5.292 16.217 1.00 78.50 131 ARG A C 1
ATOM 1063 O O . ARG A 1 131 ? 6.569 -4.618 15.286 1.00 78.50 131 ARG A O 1
ATOM 1070 N N . ALA A 1 132 ? 6.853 -6.265 16.792 1.00 78.88 132 ALA A N 1
ATOM 1071 C CA . ALA A 1 132 ? 8.180 -6.670 16.346 1.00 78.88 132 ALA A CA 1
ATOM 1072 C C . ALA A 1 132 ? 8.136 -7.175 14.900 1.00 78.88 132 ALA A C 1
ATOM 1074 O O . ALA A 1 132 ? 8.831 -6.611 14.070 1.00 78.88 132 ALA A O 1
ATOM 1075 N N . GLY A 1 133 ? 7.238 -8.114 14.580 1.00 74.56 133 GLY A N 1
ATOM 1076 C CA . GLY A 1 133 ? 7.056 -8.634 13.222 1.00 74.56 133 GLY A CA 1
ATOM 1077 C C . GLY A 1 133 ? 6.765 -7.531 12.205 1.00 74.56 133 GLY A C 1
ATOM 1078 O O . GLY A 1 133 ? 7.414 -7.470 11.166 1.00 74.56 133 GLY A O 1
ATOM 1079 N N . PHE A 1 134 ? 5.889 -6.579 12.549 1.00 74.69 134 PHE A N 1
ATOM 1080 C CA . PHE A 1 134 ? 5.612 -5.429 11.686 1.00 74.69 134 PHE A CA 1
ATOM 1081 C C . PHE A 1 134 ? 6.862 -4.587 11.380 1.00 74.69 134 PHE A C 1
ATOM 1083 O O . PHE A 1 134 ? 7.115 -4.253 10.224 1.00 74.69 134 PHE A O 1
ATOM 1090 N N . TRP A 1 135 ? 7.664 -4.258 12.397 1.00 80.12 135 TRP A N 1
ATOM 1091 C CA . TRP A 1 135 ? 8.890 -3.475 12.201 1.00 80.12 135 TRP A CA 1
ATOM 1092 C C . TRP A 1 135 ? 9.999 -4.269 11.511 1.00 80.12 135 TRP A C 1
ATOM 1094 O O . TRP A 1 135 ? 10.700 -3.700 10.682 1.00 80.12 135 TRP A O 1
ATOM 1104 N N . THR A 1 136 ? 10.135 -5.564 11.802 1.00 77.25 136 THR A N 1
ATOM 1105 C CA . THR A 1 136 ? 11.072 -6.455 11.108 1.00 77.25 136 THR A CA 1
ATOM 1106 C C . THR A 1 136 ? 10.747 -6.509 9.623 1.00 77.25 136 THR A C 1
ATOM 1108 O O . THR A 1 136 ? 11.642 -6.384 8.806 1.00 77.25 136 THR A O 1
ATOM 1111 N N . MET A 1 137 ? 9.473 -6.606 9.259 1.00 73.06 137 MET A N 1
ATOM 1112 C CA . MET A 1 137 ? 9.029 -6.645 7.867 1.00 73.06 137 MET A CA 1
ATOM 1113 C C . MET A 1 137 ? 9.324 -5.342 7.109 1.00 73.06 137 MET A C 1
ATOM 1115 O O . MET A 1 137 ? 9.824 -5.398 5.989 1.00 73.06 137 MET A O 1
ATOM 1119 N N . ILE A 1 138 ? 9.085 -4.178 7.730 1.00 72.62 138 ILE A N 1
ATOM 1120 C CA . ILE A 1 138 ? 9.466 -2.871 7.160 1.00 72.62 138 ILE A CA 1
ATOM 1121 C C . ILE A 1 138 ? 10.984 -2.755 7.027 1.00 72.62 138 ILE A C 1
ATOM 1123 O O . ILE A 1 138 ? 11.476 -2.337 5.984 1.00 72.62 138 ILE A O 1
ATOM 1127 N N . GLY A 1 139 ? 11.723 -3.116 8.079 1.00 78.38 139 GLY A N 1
ATOM 1128 C CA . GLY A 1 139 ? 13.182 -3.080 8.074 1.00 78.38 139 GLY A CA 1
ATOM 1129 C C . GLY A 1 139 ? 13.754 -3.992 6.999 1.00 78.38 139 GLY A C 1
ATOM 1130 O O . GLY A 1 139 ? 14.663 -3.590 6.282 1.00 78.38 139 GLY A O 1
ATOM 1131 N N . CYS A 1 140 ? 13.167 -5.178 6.825 1.00 76.56 140 CYS A N 1
ATOM 1132 C CA . CYS A 1 140 ? 13.588 -6.091 5.786 1.00 76.56 140 CYS A CA 1
ATOM 1133 C C . CYS A 1 140 ? 13.335 -5.504 4.395 1.00 76.56 140 CYS A C 1
ATOM 1135 O O . CYS A 1 140 ? 14.242 -5.445 3.576 1.00 76.56 140 CYS A O 1
ATOM 1137 N N . TRP A 1 141 ? 12.131 -4.992 4.141 1.00 73.25 141 TRP A N 1
ATOM 1138 C CA . TRP A 1 141 ? 11.837 -4.330 2.872 1.00 73.25 141 TRP A CA 1
ATOM 1139 C C . TRP A 1 141 ? 12.811 -3.173 2.583 1.00 73.25 141 TRP A C 1
ATOM 1141 O O . TRP A 1 141 ? 13.364 -3.098 1.492 1.00 73.25 141 TRP A O 1
ATOM 1151 N N . ALA A 1 142 ? 13.119 -2.332 3.575 1.00 74.44 142 ALA A N 1
ATOM 1152 C CA . ALA A 1 142 ? 14.080 -1.243 3.405 1.00 74.44 142 ALA A CA 1
ATOM 1153 C C . ALA A 1 142 ? 15.502 -1.741 3.094 1.00 74.44 142 ALA A C 1
ATOM 1155 O O . ALA A 1 142 ? 16.158 -1.190 2.219 1.00 74.44 142 ALA A O 1
ATOM 1156 N N . ILE A 1 143 ? 15.974 -2.789 3.777 1.00 77.50 143 ILE A N 1
ATOM 1157 C CA . ILE A 1 143 ? 17.298 -3.382 3.534 1.00 77.50 143 ILE A CA 1
ATOM 1158 C C . ILE A 1 143 ? 17.364 -4.048 2.153 1.00 77.50 143 ILE A C 1
ATOM 1160 O O . ILE A 1 143 ? 18.403 -3.970 1.508 1.00 77.50 143 ILE A O 1
ATOM 1164 N N . SER A 1 144 ? 16.267 -4.640 1.662 1.00 73.44 144 SER A N 1
ATOM 1165 C CA . SER A 1 144 ? 16.245 -5.269 0.331 1.00 73.44 144 SER A CA 1
ATOM 1166 C C . SER A 1 144 ? 16.572 -4.301 -0.808 1.00 73.44 144 SER A C 1
ATOM 1168 O O . SER A 1 144 ? 17.107 -4.730 -1.821 1.00 73.44 144 SER A O 1
ATOM 1170 N N . ILE A 1 145 ? 16.324 -2.999 -0.616 1.00 69.94 145 ILE A N 1
ATOM 1171 C CA . ILE A 1 145 ? 16.685 -1.948 -1.578 1.00 69.94 145 ILE A CA 1
ATOM 1172 C C . ILE A 1 145 ? 18.210 -1.799 -1.690 1.00 69.94 145 ILE A C 1
ATOM 1174 O O . ILE A 1 145 ? 18.711 -1.465 -2.753 1.00 69.94 145 ILE A O 1
ATOM 1178 N N . PHE A 1 146 ? 18.952 -2.049 -0.607 1.00 75.50 146 PHE A N 1
ATOM 1179 C CA . PHE A 1 146 ? 20.410 -1.898 -0.566 1.00 75.50 146 PHE A CA 1
ATOM 1180 C C . PHE A 1 146 ? 21.168 -3.187 -0.902 1.00 75.50 146 PHE A C 1
ATOM 1182 O O . PHE A 1 146 ? 22.357 -3.128 -1.183 1.00 75.50 146 PHE A O 1
ATOM 1189 N N . LEU A 1 147 ? 20.507 -4.346 -0.848 1.00 77.69 147 LEU A N 1
ATOM 1190 C CA . LEU A 1 147 ? 21.114 -5.657 -1.113 1.00 77.69 147 LEU A CA 1
ATOM 1191 C C . LEU A 1 147 ? 20.903 -6.138 -2.559 1.00 77.69 147 LEU A C 1
ATOM 1193 O O . LEU A 1 147 ? 21.056 -7.325 -2.830 1.00 77.69 147 LEU A O 1
ATOM 1197 N N . SER A 1 148 ? 20.523 -5.252 -3.482 1.00 68.88 148 SER A N 1
ATOM 1198 C CA . SER A 1 148 ? 20.202 -5.627 -4.866 1.00 68.88 148 SER A CA 1
ATOM 1199 C C . SER A 1 148 ? 21.410 -6.040 -5.710 1.00 68.88 148 SER A C 1
ATOM 1201 O O . SER A 1 148 ? 21.210 -6.562 -6.799 1.00 68.88 148 SER A O 1
ATOM 1203 N N . GLU A 1 149 ? 22.638 -5.800 -5.245 1.00 76.12 149 GLU A N 1
ATOM 1204 C CA . GLU A 1 149 ? 23.858 -6.072 -6.022 1.00 76.12 149 GLU A CA 1
ATOM 1205 C C . GLU A 1 149 ? 24.387 -7.506 -5.863 1.00 76.12 149 GLU A C 1
ATOM 1207 O O . GLU A 1 149 ? 25.152 -7.966 -6.703 1.00 76.12 149 GLU A O 1
ATOM 1212 N N . GLU A 1 150 ? 23.961 -8.244 -4.831 1.00 79.69 150 GLU A N 1
ATOM 1213 C CA . GLU A 1 150 ? 24.423 -9.617 -4.599 1.00 79.69 150 GLU A CA 1
ATOM 1214 C C . GLU A 1 150 ? 23.262 -10.623 -4.615 1.00 79.69 150 GLU A C 1
ATOM 1216 O O . GLU A 1 150 ? 22.466 -10.710 -3.673 1.00 79.69 150 GLU A O 1
ATOM 1221 N N . GLU A 1 151 ? 23.193 -11.436 -5.674 1.00 78.69 151 GLU A N 1
ATOM 1222 C CA . GLU A 1 151 ? 22.082 -12.366 -5.937 1.00 78.69 151 GLU A CA 1
ATOM 1223 C C . GLU A 1 151 ? 21.823 -13.357 -4.790 1.00 78.69 151 GLU A C 1
ATOM 1225 O O . GLU A 1 151 ? 20.675 -13.607 -4.410 1.00 78.69 151 GLU A O 1
ATOM 1230 N N . ILE A 1 152 ? 22.889 -13.896 -4.185 1.00 79.25 152 ILE A N 1
ATOM 1231 C CA . ILE A 1 152 ? 22.790 -14.877 -3.092 1.00 79.25 152 ILE A CA 1
ATOM 1232 C C . ILE A 1 152 ? 22.171 -14.236 -1.846 1.00 79.25 152 ILE A C 1
ATOM 1234 O O . ILE A 1 152 ? 21.295 -14.829 -1.203 1.00 79.25 152 ILE A O 1
ATOM 1238 N N . PHE A 1 153 ? 22.599 -13.018 -1.503 1.00 73.94 153 PHE A N 1
ATOM 1239 C CA . PHE A 1 153 ? 22.046 -12.293 -0.364 1.00 73.94 153 PHE A CA 1
ATOM 1240 C C . PHE A 1 153 ? 20.600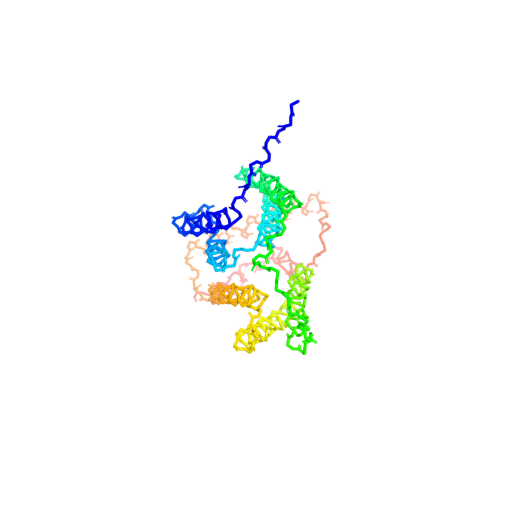 -11.897 -0.624 1.00 73.94 153 PHE A C 1
ATOM 1242 O O . PHE A 1 153 ? 19.771 -12.076 0.266 1.00 73.94 153 PHE A O 1
ATOM 1249 N N . TYR A 1 154 ? 20.272 -11.453 -1.837 1.00 75.88 154 TYR A N 1
ATOM 1250 C CA . TYR A 1 154 ? 18.902 -11.134 -2.221 1.00 75.88 154 TYR A CA 1
ATOM 1251 C C . TYR A 1 154 ? 17.965 -12.343 -2.071 1.00 75.88 154 TYR A C 1
ATOM 1253 O O . TYR A 1 154 ? 16.899 -12.232 -1.460 1.00 75.88 154 TYR A O 1
ATOM 1261 N N . PHE A 1 155 ? 18.384 -13.527 -2.532 1.00 75.94 155 PHE A N 1
ATOM 1262 C CA . PHE A 1 155 ? 17.590 -14.752 -2.424 1.00 75.94 155 PHE A CA 1
ATOM 1263 C C . PHE A 1 155 ? 17.391 -15.210 -0.971 1.00 75.94 155 PHE A C 1
ATOM 1265 O O . PHE A 1 155 ? 16.257 -15.420 -0.526 1.00 75.94 155 PHE A O 1
ATOM 1272 N N . ALA A 1 156 ? 18.478 -15.326 -0.197 1.00 75.56 156 ALA A N 1
ATOM 1273 C CA . ALA A 1 156 ? 18.410 -15.730 1.210 1.00 75.56 156 ALA A CA 1
ATOM 1274 C C . ALA A 1 156 ? 17.553 -14.756 2.034 1.00 75.56 156 ALA A C 1
ATOM 1276 O O . ALA A 1 156 ? 16.758 -15.154 2.894 1.00 75.56 156 ALA A O 1
ATOM 1277 N N . PHE A 1 157 ? 17.674 -13.467 1.729 1.00 77.38 157 PHE A N 1
ATOM 1278 C CA . PHE A 1 157 ? 16.890 -12.417 2.346 1.00 77.38 157 PHE A CA 1
ATOM 1279 C C . PHE A 1 157 ? 15.413 -12.468 1.940 1.00 77.38 157 PHE A C 1
ATOM 1281 O O . PHE A 1 157 ? 14.542 -12.288 2.793 1.00 77.38 157 PHE A O 1
ATOM 1288 N N . GLY A 1 158 ? 15.115 -12.783 0.678 1.00 77.00 158 GLY A N 1
ATOM 1289 C CA . GLY A 1 158 ? 13.760 -13.032 0.193 1.00 77.00 158 GLY A CA 1
ATOM 1290 C C . GLY A 1 158 ? 13.069 -14.159 0.965 1.00 77.00 158 GLY A C 1
ATOM 1291 O O . GLY A 1 158 ? 11.944 -13.986 1.438 1.00 77.00 158 GLY A O 1
ATOM 1292 N N . LEU A 1 159 ? 13.762 -15.279 1.200 1.00 78.75 159 LEU A N 1
ATOM 1293 C CA . LEU A 1 159 ? 13.241 -16.384 2.016 1.00 78.75 159 LEU A CA 1
ATOM 1294 C C . LEU A 1 159 ? 12.969 -15.961 3.465 1.00 78.75 159 LEU A C 1
ATOM 1296 O O . LEU A 1 159 ? 11.906 -16.265 4.016 1.00 78.75 159 LEU A O 1
ATOM 1300 N N . PHE A 1 160 ? 13.903 -15.228 4.081 1.00 77.94 160 PHE A N 1
ATOM 1301 C CA . PHE A 1 160 ? 13.719 -14.692 5.432 1.00 77.94 160 PHE A CA 1
ATOM 1302 C C . PHE A 1 160 ? 12.520 -13.739 5.507 1.00 77.94 160 PHE A C 1
ATOM 1304 O O . PHE A 1 160 ? 11.716 -13.800 6.444 1.00 77.94 160 PHE A O 1
ATOM 1311 N N . TRP A 1 161 ? 12.366 -12.881 4.500 1.00 80.44 161 TRP A N 1
ATOM 1312 C CA . TRP A 1 161 ? 11.255 -11.951 4.399 1.00 80.44 161 TRP A CA 1
ATOM 1313 C C . TRP A 1 161 ? 9.914 -12.688 4.289 1.00 80.44 161 TRP A C 1
ATOM 1315 O O . TRP A 1 161 ? 9.017 -12.416 5.090 1.00 80.44 161 TRP A O 1
ATOM 1325 N N . ILE A 1 162 ? 9.795 -13.689 3.408 1.00 77.75 162 ILE A N 1
ATOM 1326 C CA . ILE A 1 162 ? 8.590 -14.530 3.287 1.00 77.75 162 ILE A CA 1
ATOM 1327 C C . ILE A 1 162 ? 8.255 -15.195 4.631 1.00 77.75 162 ILE A C 1
ATOM 1329 O O . ILE A 1 162 ? 7.109 -15.134 5.088 1.00 77.75 162 ILE A O 1
ATOM 1333 N N . ALA A 1 163 ? 9.249 -15.779 5.308 1.00 78.75 163 ALA A N 1
ATOM 1334 C CA . ALA A 1 163 ? 9.054 -16.411 6.612 1.00 78.75 163 ALA A CA 1
ATOM 1335 C C . ALA A 1 163 ? 8.532 -15.417 7.669 1.00 78.75 163 ALA A C 1
ATOM 1337 O O . ALA A 1 163 ? 7.609 -15.735 8.426 1.00 78.75 163 ALA A O 1
ATOM 1338 N N . SER A 1 164 ? 9.066 -14.191 7.690 1.00 75.81 164 SER A N 1
ATOM 1339 C CA . SER A 1 164 ? 8.623 -13.110 8.581 1.00 75.81 164 SER A CA 1
ATOM 1340 C C . SER A 1 164 ? 7.179 -12.674 8.302 1.00 75.81 164 SER A C 1
ATOM 1342 O O . SER A 1 164 ? 6.389 -12.468 9.234 1.00 75.81 164 SER A O 1
ATOM 1344 N N . VAL A 1 165 ? 6.791 -12.597 7.025 1.00 76.75 165 VAL A N 1
ATOM 1345 C CA . VAL A 1 165 ? 5.418 -12.281 6.614 1.00 76.75 165 VAL A CA 1
ATOM 1346 C C . VAL A 1 165 ? 4.449 -13.376 7.073 1.00 76.75 165 VAL A C 1
ATOM 1348 O O . VAL A 1 165 ? 3.435 -13.062 7.703 1.00 76.75 165 VAL A O 1
ATOM 1351 N N . ILE A 1 166 ? 4.773 -14.655 6.846 1.00 77.31 166 ILE A N 1
ATOM 1352 C CA . ILE A 1 166 ? 3.956 -15.798 7.296 1.00 77.31 166 ILE A CA 1
ATOM 1353 C C . ILE A 1 166 ? 3.809 -15.787 8.821 1.00 77.31 166 ILE A C 1
ATOM 1355 O O . ILE A 1 166 ? 2.702 -15.915 9.348 1.00 77.31 166 ILE A O 1
ATOM 1359 N N . PHE A 1 167 ? 4.907 -15.580 9.549 1.00 78.44 167 PHE A N 1
ATOM 1360 C CA . PHE A 1 167 ? 4.884 -15.494 11.006 1.00 78.44 167 PHE A CA 1
ATOM 1361 C C . PHE A 1 167 ? 3.968 -14.362 11.497 1.00 78.44 167 PHE A C 1
ATOM 1363 O O . PHE A 1 167 ? 3.131 -14.558 12.385 1.00 78.44 167 PHE A O 1
ATOM 1370 N N . THR A 1 168 ? 4.068 -13.186 10.876 1.00 78.50 168 THR A N 1
ATOM 1371 C CA . THR A 1 168 ? 3.237 -12.018 11.193 1.00 78.50 168 THR A CA 1
ATOM 1372 C C . THR A 1 168 ? 1.762 -12.275 10.875 1.00 78.50 168 THR A C 1
ATOM 1374 O O . THR A 1 168 ? 0.886 -11.906 11.664 1.00 78.50 168 THR A O 1
ATOM 1377 N N . PHE A 1 169 ? 1.465 -12.970 9.775 1.00 77.94 169 PHE A N 1
ATOM 1378 C CA . PHE A 1 169 ? 0.116 -13.402 9.412 1.00 77.94 169 PHE A CA 1
ATOM 1379 C C . PHE A 1 169 ? -0.488 -14.326 10.482 1.00 77.94 169 PHE A C 1
ATOM 1381 O O . PHE A 1 169 ? -1.574 -14.048 10.999 1.00 77.94 169 PHE A O 1
ATOM 1388 N N . VAL A 1 170 ? 0.248 -15.360 10.907 1.00 76.50 170 VAL A N 1
ATOM 1389 C CA . VAL A 1 170 ? -0.188 -16.297 11.958 1.00 76.50 170 VAL A CA 1
ATOM 1390 C C . VAL A 1 170 ? -0.426 -15.573 13.285 1.00 76.50 170 VAL A C 1
ATOM 1392 O O . VAL A 1 170 ? -1.480 -15.745 13.904 1.00 76.50 170 VAL A O 1
ATOM 1395 N N . LEU A 1 171 ? 0.498 -14.703 13.711 1.00 76.56 171 LEU A N 1
ATOM 1396 C CA . LEU A 1 171 ? 0.315 -13.889 14.917 1.00 76.56 171 LEU A CA 1
ATOM 1397 C C . LEU A 1 171 ? -0.917 -12.986 14.826 1.00 76.56 171 LEU A C 1
ATOM 1399 O O . LEU A 1 171 ? -1.608 -12.785 15.827 1.00 76.56 171 LEU A O 1
ATOM 1403 N N . SER A 1 172 ? -1.215 -12.470 13.636 1.00 78.06 172 SER A N 1
ATOM 1404 C CA . SER A 1 172 ? -2.393 -11.640 13.392 1.00 78.06 172 SER A CA 1
ATOM 1405 C C . SER A 1 172 ? -3.686 -12.426 13.550 1.00 78.06 172 SER A C 1
ATOM 1407 O O . SER A 1 172 ? -4.593 -11.942 14.227 1.00 78.06 172 SER A O 1
ATOM 1409 N N . ILE A 1 173 ? -3.750 -13.658 13.037 1.00 75.81 173 ILE A N 1
ATOM 1410 C CA . ILE A 1 173 ? -4.889 -14.564 13.249 1.00 75.81 173 ILE A CA 1
ATOM 1411 C C . ILE A 1 173 ? -5.062 -14.874 14.739 1.00 75.81 173 ILE A C 1
ATOM 1413 O O . ILE A 1 173 ? -6.157 -14.705 15.276 1.00 75.81 173 ILE A O 1
ATOM 1417 N N . ILE A 1 174 ? -3.986 -15.267 15.430 1.00 77.06 174 ILE A N 1
ATOM 1418 C CA . ILE A 1 174 ? -4.021 -15.571 16.872 1.00 77.06 174 ILE A CA 1
ATOM 1419 C C . ILE A 1 174 ? -4.493 -14.350 17.670 1.00 77.06 174 ILE A C 1
ATOM 1421 O O . ILE A 1 174 ? -5.280 -14.466 18.613 1.00 77.06 174 ILE A O 1
ATOM 1425 N N . HIS A 1 175 ? -4.033 -13.154 17.302 1.00 77.50 175 HIS A N 1
ATOM 1426 C CA . HIS A 1 175 ? -4.459 -11.935 17.971 1.00 77.50 175 HIS A CA 1
ATOM 1427 C C . HIS A 1 175 ? -5.946 -11.638 17.709 1.00 77.50 175 HIS A C 1
ATOM 1429 O O . HIS A 1 175 ? -6.658 -11.210 18.620 1.00 77.50 175 HIS A O 1
ATOM 1435 N N . LEU A 1 176 ? -6.429 -11.875 16.489 1.00 76.12 176 LEU A N 1
ATOM 1436 C CA . LEU A 1 176 ? -7.827 -11.689 16.091 1.00 76.12 176 LEU A CA 1
ATOM 1437 C C . LEU A 1 176 ? -8.790 -12.626 16.827 1.00 76.12 176 LEU A C 1
ATOM 1439 O O . LEU A 1 176 ? -9.887 -12.196 17.190 1.00 76.12 176 LEU A O 1
ATOM 1443 N N . THR A 1 177 ? -8.391 -13.879 17.054 1.00 75.25 177 THR A N 1
ATOM 1444 C CA . THR A 1 177 ? -9.218 -14.874 17.750 1.00 75.25 177 THR A CA 1
ATOM 1445 C C . THR A 1 177 ? -9.228 -14.658 19.260 1.00 75.25 177 THR A C 1
ATOM 1447 O O . THR A 1 177 ? -10.266 -14.825 19.898 1.00 75.25 177 THR A O 1
ATOM 1450 N N . LYS A 1 178 ? -8.093 -14.253 19.844 1.00 75.94 178 LYS A N 1
ATOM 1451 C CA . LYS A 1 178 ? -7.922 -14.194 21.302 1.00 75.94 178 LYS A CA 1
ATOM 1452 C C . LYS A 1 178 ? -8.237 -12.834 21.929 1.00 75.94 178 LYS A C 1
ATOM 1454 O O . LYS A 1 178 ? -8.595 -12.785 23.105 1.00 75.94 178 LYS A O 1
ATOM 1459 N N . TYR A 1 179 ? -8.102 -11.726 21.197 1.00 73.12 179 TYR A N 1
ATOM 1460 C CA . TYR A 1 179 ? -8.197 -10.380 21.774 1.00 73.12 179 TYR A CA 1
ATOM 1461 C C . TYR A 1 179 ? -9.340 -9.553 21.178 1.00 73.12 179 TYR A C 1
ATOM 1463 O O . TYR A 1 179 ? -9.566 -9.514 19.971 1.00 73.12 179 TYR A O 1
ATOM 1471 N N . LYS A 1 180 ? -10.029 -8.794 22.042 1.00 65.38 180 LYS A N 1
ATOM 1472 C CA . LYS A 1 180 ? -11.102 -7.868 21.638 1.00 65.38 180 LYS A CA 1
ATOM 1473 C C . LYS A 1 180 ? -10.608 -6.686 20.801 1.00 65.38 180 LYS A C 1
ATOM 1475 O O . LYS A 1 180 ? -11.366 -6.170 19.982 1.00 65.38 180 LYS A O 1
ATOM 1480 N N . GLN A 1 181 ? -9.359 -6.244 20.982 1.00 65.56 181 GLN A N 1
ATOM 1481 C CA . GLN A 1 181 ? -8.781 -5.200 20.136 1.00 65.56 181 GLN A CA 1
ATOM 1482 C C . GLN A 1 181 ? -8.355 -5.781 18.791 1.00 65.56 181 GLN A C 1
ATOM 1484 O O . GLN A 1 181 ? -7.254 -6.298 18.631 1.00 65.56 181 GLN A O 1
ATOM 1489 N N . LYS A 1 182 ? -9.248 -5.656 17.812 1.00 70.19 182 LYS A N 1
ATOM 1490 C CA . LYS A 1 182 ? -9.049 -6.208 16.471 1.00 70.19 182 LYS A CA 1
ATOM 1491 C C . LYS A 1 182 ? -8.231 -5.301 15.555 1.00 70.19 182 LYS A C 1
ATOM 1493 O O . LYS A 1 182 ? -7.661 -5.799 14.604 1.00 70.19 182 LYS A O 1
ATOM 1498 N N . ALA A 1 183 ? -8.121 -4.002 15.841 1.00 64.12 183 ALA A N 1
ATOM 1499 C CA . ALA A 1 183 ? -7.570 -3.030 14.891 1.00 64.12 183 ALA A CA 1
ATOM 1500 C C . ALA A 1 183 ? -6.149 -3.365 14.411 1.00 64.12 183 ALA A C 1
ATOM 1502 O O . ALA A 1 183 ? -5.930 -3.461 13.212 1.00 64.12 183 ALA A O 1
ATOM 1503 N N . LEU A 1 184 ? -5.215 -3.591 15.343 1.00 64.81 184 LEU A N 1
ATOM 1504 C CA . LEU A 1 184 ? -3.800 -3.823 15.022 1.00 64.81 184 LEU A CA 1
ATOM 1505 C C . LEU A 1 184 ? -3.591 -5.190 14.350 1.00 64.81 184 LEU A C 1
ATOM 1507 O O . LEU A 1 184 ? -2.848 -5.300 13.379 1.00 64.81 184 LEU A O 1
ATOM 1511 N N . ALA A 1 185 ? -4.316 -6.206 14.824 1.00 71.06 185 ALA A N 1
ATOM 1512 C CA . ALA A 1 185 ? -4.330 -7.538 14.234 1.00 71.06 185 ALA A CA 1
ATOM 1513 C C . ALA A 1 185 ? -4.911 -7.536 12.816 1.00 71.06 185 ALA A C 1
ATOM 1515 O O . ALA A 1 185 ? -4.338 -8.147 11.930 1.00 71.06 185 ALA A O 1
ATOM 1516 N N . VAL A 1 186 ? -6.004 -6.807 12.581 1.00 70.12 186 VAL A N 1
ATOM 1517 C CA . VAL A 1 186 ? -6.623 -6.674 11.257 1.00 70.12 186 VAL A CA 1
ATOM 1518 C C . VAL A 1 186 ? -5.692 -5.942 10.294 1.00 70.12 186 VAL A C 1
ATOM 1520 O O . VAL A 1 186 ? -5.495 -6.419 9.183 1.00 70.12 186 VAL A O 1
ATOM 1523 N N . THR A 1 187 ? -5.071 -4.831 10.704 1.00 63.75 187 THR A N 1
ATOM 1524 C CA . THR A 1 187 ? -4.110 -4.124 9.839 1.00 63.75 187 THR A CA 1
ATOM 1525 C C . THR A 1 187 ? -2.888 -4.974 9.520 1.00 63.75 187 THR A C 1
ATOM 1527 O O . THR A 1 187 ? -2.464 -5.009 8.373 1.00 63.75 187 THR A O 1
ATOM 1530 N N . SER A 1 188 ? -2.352 -5.692 10.507 1.00 69.44 188 SER A N 1
ATOM 1531 C CA . SER A 1 188 ? -1.214 -6.593 10.310 1.00 69.44 188 SER A CA 1
ATOM 1532 C C . SER A 1 188 ? -1.575 -7.790 9.431 1.00 69.44 188 SER A C 1
ATOM 1534 O O . SER A 1 188 ? -0.799 -8.156 8.557 1.00 69.44 188 SER A O 1
ATOM 1536 N N . LEU A 1 189 ? -2.778 -8.354 9.593 1.00 74.81 189 LEU A N 1
ATOM 1537 C CA . LEU A 1 189 ? -3.281 -9.440 8.754 1.00 74.81 189 LEU A CA 1
ATOM 1538 C C . LEU A 1 189 ? -3.402 -9.000 7.297 1.00 74.81 189 LEU A C 1
ATOM 1540 O O . LEU A 1 189 ? -2.944 -9.706 6.404 1.00 74.81 189 LEU A O 1
ATOM 1544 N N . VAL A 1 190 ? -4.016 -7.838 7.058 1.00 68.44 190 VAL A N 1
ATOM 1545 C CA . VAL A 1 190 ? -4.194 -7.303 5.706 1.00 68.44 190 VAL A CA 1
ATOM 1546 C C . VAL A 1 190 ? -2.849 -7.004 5.061 1.00 68.44 190 VAL A C 1
ATOM 1548 O O . VAL A 1 190 ? -2.628 -7.399 3.922 1.00 68.44 190 VAL A O 1
ATOM 1551 N N . PHE A 1 191 ? -1.936 -6.378 5.800 1.00 68.38 191 PHE A N 1
ATOM 1552 C CA . PHE A 1 191 ? -0.605 -6.081 5.290 1.00 68.38 191 PHE A CA 1
ATOM 1553 C C . PHE A 1 191 ? 0.179 -7.362 4.976 1.00 68.38 191 PHE A C 1
ATOM 1555 O O . PHE A 1 191 ? 0.746 -7.479 3.898 1.00 68.38 191 PHE A O 1
ATOM 1562 N N . ALA A 1 192 ? 0.143 -8.363 5.859 1.00 74.06 192 ALA A N 1
ATOM 1563 C CA . ALA A 1 192 ? 0.805 -9.640 5.612 1.00 74.06 192 ALA A CA 1
ATOM 1564 C C . ALA A 1 192 ? 0.186 -10.401 4.425 1.00 74.06 192 ALA A C 1
ATOM 1566 O O . ALA A 1 192 ? 0.914 -10.955 3.612 1.00 74.06 192 ALA A O 1
ATOM 1567 N N . SER A 1 193 ? -1.143 -10.381 4.277 1.00 71.81 193 SER A N 1
ATOM 1568 C CA . SER A 1 193 ? -1.829 -11.000 3.128 1.00 71.81 193 SER A CA 1
ATOM 1569 C C . SER A 1 193 ? -1.411 -10.352 1.810 1.00 71.81 193 SER A C 1
ATOM 1571 O O . SER A 1 193 ? -1.151 -11.044 0.831 1.00 71.81 193 SER A O 1
ATOM 1573 N N . PHE A 1 194 ? -1.327 -9.020 1.800 1.00 69.56 194 PHE A N 1
ATOM 1574 C CA . PHE A 1 194 ? -0.874 -8.261 0.644 1.00 69.56 194 PHE A CA 1
ATOM 1575 C C . PHE A 1 194 ? 0.570 -8.612 0.272 1.00 69.56 194 PHE A C 1
ATOM 1577 O O . PHE A 1 194 ? 0.846 -8.889 -0.886 1.00 69.56 194 PHE A O 1
ATOM 1584 N N . LEU A 1 195 ? 1.468 -8.697 1.252 1.00 73.25 195 LEU A N 1
ATOM 1585 C CA . LEU A 1 195 ? 2.857 -9.059 0.986 1.00 73.25 195 LEU A CA 1
ATOM 1586 C C . LEU A 1 195 ? 3.035 -10.499 0.507 1.00 73.25 195 LEU A C 1
ATOM 1588 O O . LEU A 1 195 ? 3.865 -10.736 -0.363 1.00 73.25 195 LEU A O 1
ATOM 1592 N N . ILE A 1 196 ? 2.247 -11.448 1.023 1.00 75.94 196 ILE A N 1
ATOM 1593 C CA . ILE A 1 196 ? 2.218 -12.817 0.485 1.00 75.94 196 ILE A CA 1
ATOM 1594 C C . ILE A 1 196 ? 1.814 -12.783 -0.988 1.00 75.94 196 ILE A C 1
ATOM 1596 O O . ILE A 1 196 ? 2.451 -13.437 -1.807 1.00 75.94 196 ILE A O 1
ATOM 1600 N N . LEU A 1 197 ? 0.789 -12.002 -1.336 1.00 72.88 197 LEU A N 1
ATOM 1601 C CA . LEU A 1 197 ? 0.357 -11.859 -2.722 1.00 72.88 197 LEU A CA 1
ATOM 1602 C C . LEU A 1 197 ? 1.476 -11.284 -3.602 1.00 72.88 197 LEU A C 1
ATOM 1604 O O . LEU A 1 197 ? 1.753 -11.847 -4.656 1.00 72.88 197 LEU A O 1
ATOM 1608 N N . THR A 1 198 ? 2.158 -10.223 -3.161 1.00 68.19 198 THR A N 1
ATOM 1609 C CA . THR A 1 198 ? 3.306 -9.654 -3.888 1.00 68.19 198 THR A CA 1
ATOM 1610 C C . THR A 1 198 ? 4.434 -10.675 -4.051 1.00 68.19 198 THR A C 1
ATOM 1612 O O . THR A 1 198 ? 5.013 -10.768 -5.127 1.00 68.19 198 THR A O 1
ATOM 1615 N N . ALA A 1 199 ? 4.707 -11.486 -3.023 1.00 73.62 199 ALA A N 1
ATOM 1616 C CA . ALA A 1 199 ? 5.700 -12.558 -3.081 1.00 73.62 199 ALA A CA 1
ATOM 1617 C C . ALA A 1 199 ? 5.348 -13.612 -4.140 1.00 73.62 199 ALA A C 1
ATOM 1619 O O . ALA A 1 199 ? 6.203 -14.024 -4.917 1.00 73.62 199 ALA A O 1
ATOM 1620 N N . VAL A 1 200 ? 4.080 -14.037 -4.179 1.00 73.81 200 VAL A N 1
ATOM 1621 C CA . VAL A 1 200 ? 3.581 -15.016 -5.153 1.00 73.81 200 VAL A CA 1
ATOM 1622 C C . VAL A 1 200 ? 3.664 -14.454 -6.569 1.00 73.81 200 VAL A C 1
ATOM 1624 O O . VAL A 1 200 ? 4.131 -15.154 -7.459 1.00 73.81 200 VAL A O 1
ATOM 1627 N N . ILE A 1 201 ? 3.270 -13.194 -6.775 1.00 68.69 201 ILE A N 1
ATOM 1628 C CA . ILE A 1 201 ? 3.405 -12.519 -8.073 1.00 68.69 201 ILE A CA 1
ATOM 1629 C C . ILE A 1 201 ? 4.880 -12.480 -8.488 1.00 68.69 201 ILE A C 1
ATOM 1631 O O . ILE A 1 201 ? 5.203 -12.896 -9.595 1.00 68.69 201 ILE A O 1
ATOM 1635 N N . GLY A 1 202 ? 5.778 -12.066 -7.589 1.00 70.69 202 GLY A N 1
ATOM 1636 C CA . GLY A 1 202 ? 7.219 -12.048 -7.845 1.00 70.69 202 GLY A CA 1
ATOM 1637 C C . GLY A 1 202 ? 7.773 -13.421 -8.235 1.00 70.69 202 GLY A C 1
ATOM 1638 O O . GLY A 1 202 ? 8.508 -13.517 -9.209 1.00 70.69 202 GLY A O 1
ATOM 1639 N N . LEU A 1 203 ? 7.364 -14.491 -7.545 1.00 72.50 203 LEU A N 1
ATOM 1640 C CA . LEU A 1 203 ? 7.755 -15.866 -7.881 1.00 72.50 203 LEU A CA 1
ATOM 1641 C C . LEU A 1 203 ? 7.232 -16.319 -9.248 1.00 72.50 203 LEU A C 1
ATOM 1643 O O . LEU A 1 203 ? 7.958 -16.984 -9.980 1.00 72.50 203 LEU A O 1
ATOM 1647 N N . VAL A 1 204 ? 5.993 -15.963 -9.601 1.00 71.38 204 VAL A N 1
ATOM 1648 C CA . VAL A 1 204 ? 5.415 -16.285 -10.916 1.00 71.38 204 VAL A CA 1
ATOM 1649 C C . VAL A 1 204 ? 6.164 -15.553 -12.029 1.00 71.38 204 VAL A C 1
ATOM 1651 O O . VAL A 1 204 ? 6.485 -16.170 -13.039 1.00 71.38 204 VAL A O 1
ATOM 1654 N N . TYR A 1 205 ? 6.491 -14.272 -11.838 1.00 68.94 205 TYR A N 1
ATOM 1655 C CA . TYR A 1 205 ? 7.294 -13.515 -12.802 1.00 68.94 205 TYR A CA 1
ATOM 1656 C C . TYR A 1 205 ? 8.718 -14.059 -12.912 1.00 68.94 205 TYR A C 1
ATOM 1658 O O . TYR A 1 205 ? 9.202 -14.241 -14.023 1.00 68.94 205 TYR A O 1
ATOM 1666 N N . TYR A 1 206 ? 9.358 -14.382 -11.787 1.00 69.44 206 TYR A N 1
ATOM 1667 C CA . TYR A 1 206 ? 10.698 -14.968 -11.775 1.00 69.44 206 TYR A CA 1
ATOM 1668 C C . TYR A 1 206 ? 10.731 -16.325 -12.491 1.00 69.44 206 TYR A C 1
ATOM 1670 O O . TYR A 1 206 ? 11.613 -16.567 -13.302 1.00 69.44 206 TYR A O 1
ATOM 1678 N N . GLY A 1 207 ? 9.732 -17.184 -12.263 1.00 69.81 207 GLY A N 1
ATOM 1679 C CA . GLY A 1 207 ? 9.613 -18.470 -12.957 1.00 69.81 207 GLY A CA 1
ATOM 1680 C C . GLY A 1 207 ? 9.205 -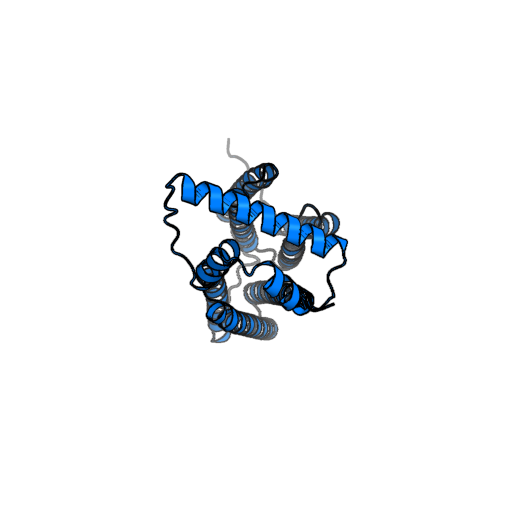18.364 -14.431 1.00 69.81 207 GLY A C 1
ATOM 1681 O O . GLY A 1 207 ? 9.364 -19.333 -15.162 1.00 69.81 207 GLY A O 1
ATOM 1682 N N . SER A 1 208 ? 8.676 -17.216 -14.866 1.00 66.19 208 SER A N 1
ATOM 1683 C CA . SER A 1 208 ? 8.333 -16.943 -16.267 1.00 66.19 208 SER A CA 1
ATOM 1684 C C . SER A 1 208 ? 9.495 -16.347 -17.066 1.00 66.19 208 SER A C 1
ATOM 1686 O O . SER A 1 208 ? 9.374 -16.240 -18.288 1.00 66.19 208 SER A O 1
ATOM 1688 N N . TYR A 1 209 ? 10.593 -15.944 -16.415 1.00 62.88 209 TYR A N 1
ATOM 1689 C CA . TYR A 1 209 ? 11.846 -15.675 -17.112 1.00 62.88 209 TYR A CA 1
ATOM 1690 C C . TYR A 1 209 ? 12.414 -17.016 -17.565 1.00 62.88 209 TYR A C 1
ATOM 1692 O O . TYR A 1 209 ? 13.122 -17.709 -16.839 1.00 62.88 209 TYR A O 1
ATOM 1700 N N . ASP A 1 210 ? 12.004 -17.401 -18.767 1.00 50.75 210 ASP A N 1
ATOM 1701 C CA . ASP A 1 210 ? 12.396 -18.631 -19.429 1.00 50.75 210 ASP A CA 1
ATOM 1702 C C . ASP A 1 210 ? 13.878 -18.529 -19.822 1.00 50.75 210 ASP A C 1
ATOM 1704 O O . ASP A 1 210 ? 14.236 -18.168 -20.942 1.00 50.75 210 ASP A O 1
ATOM 1708 N N . TYR A 1 211 ? 14.771 -18.819 -18.871 1.00 53.94 211 TYR A N 1
ATOM 1709 C CA . TYR A 1 211 ? 16.209 -18.956 -19.132 1.00 53.94 211 TYR A CA 1
ATOM 1710 C C . TYR A 1 211 ? 16.514 -20.106 -20.108 1.00 53.94 211 TYR A C 1
ATOM 1712 O O . TYR A 1 211 ? 17.637 -20.229 -20.587 1.00 53.94 211 TYR A O 1
ATOM 1720 N N . THR A 1 212 ? 15.523 -20.935 -20.447 1.00 52.09 212 THR A N 1
ATOM 1721 C CA . THR A 1 212 ? 15.638 -22.017 -21.429 1.00 52.09 212 THR A CA 1
ATOM 1722 C C . THR A 1 212 ? 15.648 -21.551 -22.882 1.00 52.09 212 THR A C 1
ATOM 1724 O O . THR A 1 212 ? 15.844 -22.383 -23.759 1.00 52.09 212 THR A O 1
ATOM 1727 N N . ASN A 1 213 ? 15.493 -20.253 -23.171 1.00 48.91 213 ASN A N 1
ATOM 1728 C CA . ASN A 1 213 ? 15.553 -19.748 -24.550 1.00 48.91 213 ASN A CA 1
ATOM 1729 C C . ASN A 1 213 ? 16.939 -19.232 -24.986 1.00 48.91 213 ASN A C 1
ATOM 1731 O O . ASN A 1 213 ? 17.066 -18.637 -26.051 1.00 48.91 213 ASN A O 1
ATOM 1735 N N . TYR A 1 214 ? 17.981 -19.486 -24.188 1.00 50.09 214 TYR A N 1
ATOM 1736 C CA . TYR A 1 214 ? 19.380 -19.401 -24.632 1.00 50.09 214 TYR A CA 1
ATOM 1737 C C . TYR A 1 214 ? 19.979 -20.786 -24.879 1.00 50.09 214 TYR A C 1
ATOM 1739 O O . TYR A 1 214 ? 21.181 -20.991 -24.727 1.00 50.09 214 TYR A O 1
ATOM 1747 N N . ASP A 1 215 ? 19.156 -21.748 -25.291 1.00 50.09 215 ASP A N 1
ATOM 1748 C CA . ASP A 1 215 ? 19.681 -22.899 -26.011 1.00 50.09 215 ASP A CA 1
ATOM 1749 C C . ASP A 1 215 ? 20.013 -22.426 -27.439 1.00 50.09 215 ASP A C 1
ATOM 1751 O O . ASP A 1 215 ? 19.235 -22.572 -28.382 1.00 50.09 215 ASP A O 1
ATOM 1755 N N . TYR A 1 216 ? 21.178 -21.784 -27.588 1.00 52.97 216 TYR A N 1
ATOM 1756 C CA . TYR A 1 216 ? 21.801 -21.401 -28.865 1.00 52.97 216 TYR A CA 1
ATOM 1757 C C . TYR A 1 216 ? 22.280 -22.657 -29.631 1.00 52.97 216 TYR A C 1
ATOM 1759 O O . TYR A 1 216 ? 23.360 -22.687 -30.208 1.00 52.97 216 TYR A O 1
ATOM 1767 N N . SER A 1 217 ? 21.500 -23.740 -29.584 1.00 52.72 217 SER A N 1
ATOM 1768 C CA . SER A 1 217 ? 21.711 -24.988 -30.322 1.00 52.72 217 SER A CA 1
ATOM 1769 C C . SER A 1 217 ? 20.741 -25.139 -31.497 1.00 52.72 217 SER A C 1
ATOM 1771 O O . SER A 1 217 ? 20.824 -26.103 -32.258 1.00 52.72 217 SER A O 1
ATOM 1773 N N . GLY A 1 218 ? 19.835 -24.175 -31.694 1.00 56.56 218 GLY A N 1
ATOM 1774 C CA . GLY A 1 218 ? 19.096 -24.054 -32.941 1.00 56.56 218 GLY A CA 1
ATOM 1775 C C . GLY A 1 218 ? 20.043 -23.630 -34.057 1.00 56.56 218 GLY A C 1
ATOM 1776 O O . GLY A 1 218 ? 20.603 -22.539 -33.986 1.00 56.56 218 GLY A O 1
ATOM 1777 N N . ASN A 1 219 ? 20.205 -24.476 -35.082 1.00 61.94 219 ASN A N 1
ATOM 1778 C CA . ASN A 1 219 ? 20.852 -24.098 -36.339 1.00 61.94 219 ASN A CA 1
ATOM 1779 C C . ASN A 1 219 ? 20.334 -22.719 -36.761 1.00 61.94 219 ASN A C 1
ATOM 1781 O O . ASN A 1 219 ? 19.140 -22.570 -37.043 1.00 61.94 219 ASN A O 1
ATOM 1785 N N . LEU A 1 220 ? 21.223 -21.724 -36.771 1.00 68.56 220 LEU A N 1
ATOM 1786 C CA . LEU A 1 220 ? 20.921 -20.410 -37.319 1.00 68.56 220 LEU A CA 1
ATOM 1787 C C . LEU A 1 220 ? 20.350 -20.611 -38.724 1.00 68.56 220 LEU A C 1
ATOM 1789 O O . LEU A 1 220 ? 20.863 -21.403 -39.520 1.00 68.56 220 LEU A O 1
ATOM 1793 N N . THR A 1 221 ? 19.252 -19.923 -39.023 1.00 77.12 221 THR A N 1
ATOM 1794 C CA . THR A 1 221 ? 18.785 -19.867 -40.410 1.00 77.12 221 THR A CA 1
ATOM 1795 C C . THR A 1 221 ? 19.882 -19.230 -41.266 1.00 77.12 221 THR A C 1
ATOM 1797 O O . THR A 1 221 ? 20.597 -18.363 -40.769 1.00 77.12 221 THR A O 1
ATOM 1800 N N . GLU A 1 222 ? 20.013 -19.614 -42.542 1.00 72.81 222 GLU A N 1
ATOM 1801 C CA . GLU A 1 222 ? 21.036 -19.044 -43.446 1.00 72.81 222 GLU A CA 1
ATOM 1802 C C . GLU A 1 222 ? 21.076 -17.511 -43.389 1.00 72.81 222 GLU A C 1
ATOM 1804 O O . GLU A 1 222 ? 22.147 -16.916 -43.404 1.00 72.81 222 GLU A O 1
ATOM 1809 N N . GLN A 1 223 ? 19.911 -16.876 -43.246 1.00 78.38 223 GLN A N 1
ATOM 1810 C CA . GLN A 1 223 ? 19.807 -15.429 -43.128 1.00 78.38 223 GLN A CA 1
ATOM 1811 C C . GLN A 1 223 ? 20.376 -14.886 -41.809 1.00 78.38 223 GLN A C 1
ATOM 1813 O O . GLN A 1 223 ? 21.101 -13.902 -41.834 1.00 78.38 223 GLN A O 1
ATOM 1818 N N . GLN A 1 224 ? 20.118 -15.536 -40.670 1.00 76.19 224 GLN A N 1
ATOM 1819 C CA . GLN A 1 224 ? 20.707 -15.124 -39.389 1.00 76.19 224 GLN A CA 1
ATOM 1820 C C . GLN A 1 224 ? 22.215 -15.392 -39.334 1.00 76.19 224 GLN A C 1
ATOM 1822 O O . GLN A 1 224 ? 22.944 -14.618 -38.721 1.00 76.19 224 GLN A O 1
ATOM 1827 N N . THR A 1 225 ? 22.688 -16.461 -39.983 1.00 75.50 225 THR A N 1
ATOM 1828 C CA . THR A 1 225 ? 24.123 -16.715 -40.154 1.00 75.50 225 THR A CA 1
ATOM 1829 C C . THR A 1 225 ? 24.759 -15.605 -40.982 1.00 75.50 225 THR A C 1
ATOM 1831 O O . THR A 1 225 ? 25.793 -15.080 -40.586 1.00 75.50 225 THR A O 1
ATOM 1834 N N . GLN A 1 226 ? 24.125 -15.202 -42.087 1.00 77.81 226 GLN A N 1
ATOM 1835 C CA . GLN A 1 226 ? 24.628 -14.126 -42.936 1.00 77.81 226 GLN A CA 1
ATOM 1836 C C . GLN A 1 226 ? 24.635 -12.776 -42.207 1.00 77.81 226 GLN A C 1
ATOM 1838 O O . GLN A 1 226 ? 25.640 -12.079 -42.250 1.00 77.81 226 GLN A O 1
ATOM 1843 N N . ASP A 1 227 ? 23.572 -12.447 -41.468 1.00 75.75 227 ASP A N 1
ATOM 1844 C CA . ASP A 1 227 ? 23.498 -11.214 -40.676 1.00 75.75 227 ASP A CA 1
ATOM 1845 C C . ASP A 1 227 ? 24.574 -11.180 -39.570 1.00 75.75 227 ASP A C 1
ATOM 1847 O O . ASP A 1 227 ? 25.134 -10.122 -39.275 1.00 75.75 227 ASP A O 1
ATOM 1851 N N . LEU A 1 228 ? 24.890 -12.333 -38.964 1.00 76.38 228 LEU A N 1
ATOM 1852 C CA . LEU A 1 228 ? 25.955 -12.449 -37.966 1.00 76.38 228 LEU A CA 1
ATOM 1853 C C . LEU A 1 228 ? 27.345 -12.306 -38.602 1.00 76.38 228 LEU A C 1
ATOM 1855 O O . LEU A 1 228 ? 28.186 -11.605 -38.047 1.00 76.38 228 LEU A O 1
ATOM 1859 N N . VAL A 1 229 ? 27.575 -12.929 -39.762 1.00 75.88 229 VAL A N 1
ATOM 1860 C CA . VAL A 1 229 ? 28.822 -12.788 -40.534 1.00 75.88 229 VAL A CA 1
ATOM 1861 C C . VAL A 1 229 ? 29.030 -11.332 -40.942 1.00 75.88 229 VAL A C 1
ATOM 1863 O O . VAL A 1 229 ? 30.090 -10.775 -40.671 1.00 75.88 229 VAL A O 1
ATOM 1866 N N . ASP A 1 230 ? 28.003 -10.682 -41.488 1.00 77.44 230 ASP A N 1
ATOM 1867 C CA . ASP A 1 230 ? 28.068 -9.278 -41.891 1.00 77.44 230 ASP A CA 1
ATOM 1868 C C . ASP A 1 230 ? 28.329 -8.364 -40.679 1.00 77.44 230 ASP A C 1
ATOM 1870 O O . ASP A 1 230 ? 29.089 -7.401 -40.779 1.00 77.44 230 ASP A O 1
ATOM 1874 N N . TYR A 1 231 ? 27.741 -8.662 -39.513 1.00 76.69 231 TYR A N 1
ATOM 1875 C CA . TYR A 1 231 ? 28.005 -7.922 -38.277 1.00 76.69 231 TYR A CA 1
ATOM 1876 C C . TYR A 1 231 ? 29.455 -8.083 -37.799 1.00 76.69 231 TYR A C 1
ATOM 1878 O O . TYR A 1 231 ? 30.091 -7.085 -37.452 1.00 76.69 231 TYR A O 1
ATOM 1886 N N . VAL A 1 232 ? 29.984 -9.312 -37.800 1.00 75.19 232 VAL A N 1
ATOM 1887 C CA . VAL A 1 232 ? 31.367 -9.610 -37.397 1.00 75.19 232 VAL A CA 1
ATOM 1888 C C . VAL A 1 232 ? 32.365 -8.962 -38.356 1.00 75.19 232 VAL A C 1
ATOM 1890 O O . VAL A 1 232 ? 33.284 -8.294 -37.890 1.00 75.19 232 VAL A O 1
ATOM 1893 N N . ASP A 1 233 ? 32.150 -9.050 -39.670 1.00 71.12 233 ASP A N 1
ATOM 1894 C CA . ASP A 1 233 ? 33.008 -8.409 -40.675 1.00 71.12 233 ASP A CA 1
ATOM 1895 C C . ASP A 1 233 ? 33.021 -6.883 -40.512 1.00 71.12 233 ASP A C 1
ATOM 1897 O O . ASP A 1 233 ? 34.079 -6.245 -40.533 1.00 71.12 233 ASP A O 1
ATOM 1901 N N . ASN A 1 234 ? 31.852 -6.275 -40.286 1.00 72.56 234 ASN A N 1
ATOM 1902 C CA . ASN A 1 234 ? 31.758 -4.833 -40.084 1.00 72.56 234 ASN A CA 1
ATOM 1903 C C . ASN A 1 234 ? 32.458 -4.419 -38.776 1.00 72.56 234 ASN A C 1
ATOM 1905 O O . ASN A 1 234 ? 33.193 -3.429 -38.759 1.00 72.56 234 ASN A O 1
ATOM 1909 N N . PHE A 1 235 ? 32.307 -5.209 -37.706 1.00 71.69 235 PHE A N 1
ATOM 1910 C CA . PHE A 1 235 ? 32.980 -4.989 -36.425 1.00 71.69 235 PHE A CA 1
ATOM 1911 C C . PHE A 1 235 ? 34.505 -5.141 -36.539 1.00 71.69 235 PHE A C 1
ATOM 1913 O O . PHE A 1 235 ? 35.227 -4.248 -36.095 1.00 71.69 235 PHE A O 1
ATOM 1920 N N . CYS A 1 236 ? 35.008 -6.195 -37.194 1.00 66.75 236 CYS A N 1
ATOM 1921 C CA . CYS A 1 236 ? 36.439 -6.372 -37.470 1.00 66.75 236 CYS A CA 1
ATOM 1922 C C . CYS A 1 236 ? 36.990 -5.203 -38.311 1.00 66.75 236 CYS A C 1
ATOM 1924 O O . CYS A 1 236 ? 38.063 -4.683 -38.005 1.00 66.75 236 CYS A O 1
ATOM 1926 N N . SER A 1 237 ? 36.251 -4.716 -39.318 1.00 63.62 237 SER A N 1
ATOM 1927 C CA . SER A 1 237 ? 36.710 -3.602 -40.166 1.00 63.62 237 SER A CA 1
ATOM 1928 C C . SER A 1 237 ? 36.876 -2.285 -39.394 1.00 63.62 237 SER A C 1
ATOM 1930 O O . SER A 1 237 ? 37.864 -1.569 -39.583 1.00 63.62 237 SER A O 1
ATOM 1932 N N . ILE A 1 238 ? 35.944 -1.988 -38.481 1.00 62.53 238 ILE A N 1
ATOM 1933 C CA . ILE A 1 238 ? 35.966 -0.784 -37.641 1.00 62.53 238 ILE A CA 1
ATOM 1934 C C . ILE A 1 238 ? 37.115 -0.884 -36.633 1.00 62.53 238 ILE A C 1
ATOM 1936 O O . ILE A 1 238 ? 37.868 0.071 -36.432 1.00 62.53 238 ILE A O 1
ATOM 1940 N N . SER A 1 239 ? 37.279 -2.065 -36.045 1.00 59.09 239 SER A N 1
ATOM 1941 C CA . SER A 1 239 ? 38.325 -2.388 -35.081 1.00 59.09 239 SER A CA 1
ATOM 1942 C C . SER A 1 239 ? 39.739 -2.260 -35.662 1.00 59.09 239 SER A C 1
ATOM 1944 O O . SER A 1 239 ? 40.600 -1.619 -35.054 1.00 59.09 239 SER A O 1
ATOM 1946 N N . CYS A 1 240 ? 39.980 -2.767 -36.875 1.00 58.19 240 CYS A N 1
ATOM 1947 C CA . CYS A 1 240 ? 41.272 -2.635 -37.555 1.00 58.19 240 CYS A CA 1
ATOM 1948 C C . CYS A 1 240 ? 41.583 -1.180 -37.956 1.00 58.19 240 CYS A C 1
ATOM 1950 O O . CYS A 1 240 ? 42.725 -0.738 -37.811 1.00 58.19 240 CYS A O 1
ATOM 1952 N N . GLN A 1 241 ? 40.579 -0.397 -38.375 1.00 57.47 241 GLN A N 1
ATOM 1953 C CA . GLN A 1 241 ? 40.763 1.034 -38.656 1.00 57.47 241 GLN A CA 1
ATOM 1954 C C . GLN A 1 241 ? 41.085 1.856 -37.399 1.00 57.47 241 GLN A C 1
ATOM 1956 O O . GLN A 1 241 ? 41.812 2.848 -37.483 1.00 57.47 241 GLN A O 1
ATOM 1961 N N . GLY A 1 242 ? 40.570 1.472 -36.228 1.00 56.34 242 GLY A N 1
ATOM 1962 C CA . GLY A 1 242 ? 40.913 2.114 -34.954 1.00 56.34 242 GLY A CA 1
ATOM 1963 C C . GLY A 1 242 ? 42.387 1.928 -34.570 1.00 56.34 242 GLY A C 1
ATOM 1964 O O . GLY A 1 242 ? 43.030 2.878 -34.114 1.00 56.34 242 GLY A O 1
ATOM 1965 N N . LEU A 1 243 ? 42.933 0.733 -34.829 1.00 56.12 243 LEU A N 1
ATOM 1966 C CA . LEU A 1 243 ? 44.326 0.364 -34.551 1.00 56.12 243 LEU A CA 1
ATOM 1967 C C . LEU A 1 243 ? 45.334 1.064 -35.479 1.00 56.12 243 LEU A C 1
ATOM 1969 O O . LEU A 1 243 ? 46.340 1.577 -34.990 1.00 56.12 243 LEU A O 1
ATOM 1973 N N . GLU A 1 244 ? 45.061 1.167 -36.785 1.00 55.09 244 GLU A N 1
ATOM 1974 C CA . GLU A 1 244 ? 45.941 1.898 -37.720 1.00 55.09 244 GLU A CA 1
ATOM 1975 C C . GLU A 1 244 ? 46.018 3.402 -37.415 1.00 55.09 244 GLU A C 1
ATOM 1977 O O . GLU A 1 244 ? 47.050 4.036 -37.634 1.00 55.09 244 GLU A O 1
ATOM 1982 N N . ASN A 1 245 ? 44.947 3.974 -36.858 1.00 56.03 245 ASN A N 1
ATOM 1983 C CA . ASN A 1 245 ? 44.878 5.393 -36.515 1.00 56.03 245 ASN A CA 1
ATOM 1984 C C . ASN A 1 245 ? 45.435 5.725 -35.116 1.00 56.03 245 ASN A C 1
ATOM 1986 O O . ASN A 1 245 ? 45.376 6.881 -34.693 1.00 56.03 245 ASN A O 1
ATOM 1990 N N . GLY A 1 246 ? 46.007 4.746 -34.402 1.00 47.16 246 GLY A N 1
ATOM 1991 C CA . GLY A 1 246 ? 46.709 4.967 -33.134 1.00 47.16 246 GLY A CA 1
ATOM 1992 C C . GLY A 1 246 ? 45.805 5.277 -31.938 1.00 47.16 246 GLY A C 1
ATOM 1993 O O . GLY A 1 246 ? 46.279 5.832 -30.944 1.00 47.16 246 GLY A O 1
ATOM 1994 N N . TYR A 1 247 ? 44.517 4.932 -32.008 1.00 50.44 247 TYR A N 1
ATOM 1995 C CA . TYR A 1 247 ? 43.617 5.047 -30.866 1.00 50.44 247 TYR A CA 1
ATOM 1996 C C . TYR A 1 247 ? 43.814 3.847 -29.935 1.00 50.44 247 TYR A C 1
ATOM 1998 O O . TYR A 1 247 ? 43.287 2.764 -30.167 1.00 50.44 247 TYR A O 1
ATOM 2006 N N . THR A 1 248 ? 44.577 4.035 -28.859 1.00 49.44 248 THR A N 1
ATOM 2007 C CA . THR A 1 248 ? 44.607 3.082 -27.744 1.00 49.44 248 THR A CA 1
ATOM 2008 C C . THR A 1 248 ? 43.315 3.235 -26.948 1.00 49.44 248 THR A C 1
ATOM 2010 O O . THR A 1 248 ? 43.130 4.233 -26.247 1.00 49.44 248 THR A O 1
ATOM 2013 N N . TYR A 1 249 ? 42.402 2.278 -27.082 1.00 52.69 249 TYR A N 1
ATOM 2014 C CA . TYR A 1 249 ? 41.196 2.225 -26.265 1.00 52.69 249 TYR A CA 1
ATOM 2015 C C . TYR A 1 249 ? 41.547 1.691 -24.873 1.00 52.69 249 TYR A C 1
ATOM 2017 O O . TYR A 1 249 ? 41.874 0.522 -24.713 1.00 52.69 249 TYR A O 1
ATOM 2025 N N . ASP A 1 250 ? 41.483 2.565 -23.870 1.00 44.62 250 ASP A N 1
ATOM 2026 C CA . ASP A 1 250 ? 41.732 2.255 -22.456 1.00 44.62 250 ASP A CA 1
ATOM 2027 C C . ASP A 1 250 ? 40.464 1.664 -21.809 1.00 44.62 250 ASP A C 1
ATOM 2029 O O . ASP A 1 250 ? 39.863 2.244 -20.904 1.00 44.62 250 ASP A O 1
ATOM 2033 N N . TYR A 1 251 ? 39.982 0.543 -22.350 1.00 48.34 251 TYR A N 1
ATOM 2034 C CA . TYR A 1 251 ? 38.986 -0.274 -21.662 1.00 48.34 251 TYR A CA 1
ATOM 2035 C C . TYR A 1 251 ? 39.729 -1.331 -20.842 1.00 48.34 251 TYR A C 1
ATOM 2037 O O . TYR A 1 251 ? 40.670 -1.959 -21.317 1.00 48.34 251 TYR A O 1
ATOM 2045 N N . ALA A 1 252 ? 39.332 -1.511 -19.585 1.00 42.66 252 ALA A N 1
ATOM 2046 C CA . ALA A 1 252 ? 39.786 -2.628 -18.769 1.00 42.66 252 ALA A CA 1
ATOM 2047 C C . ALA A 1 252 ? 39.216 -3.916 -19.388 1.00 42.66 252 ALA A C 1
ATOM 2049 O O . ALA A 1 252 ? 38.031 -4.203 -19.223 1.00 42.66 252 ALA A O 1
ATOM 2050 N N . TYR A 1 253 ? 40.036 -4.588 -20.197 1.00 49.03 253 TYR A N 1
ATOM 2051 C CA . TYR A 1 253 ? 39.634 -5.654 -21.111 1.00 49.03 253 TYR A CA 1
ATOM 2052 C C . TYR A 1 253 ? 39.604 -7.027 -20.428 1.00 49.03 253 TYR A C 1
ATOM 2054 O O . TYR A 1 253 ? 40.485 -7.374 -19.640 1.00 49.03 253 TYR A O 1
ATOM 2062 N N . ASP A 1 254 ? 38.555 -7.769 -20.764 1.00 49.28 254 ASP A N 1
ATOM 2063 C CA . ASP A 1 254 ? 38.331 -9.183 -20.482 1.00 49.28 254 ASP A CA 1
ATOM 2064 C C . ASP A 1 254 ? 39.223 -10.031 -21.411 1.00 49.28 254 ASP A C 1
ATOM 2066 O O . ASP A 1 254 ? 39.321 -9.735 -22.604 1.00 49.28 254 ASP A O 1
ATOM 2070 N N . GLU A 1 255 ? 39.881 -11.064 -20.881 1.00 54.09 255 GLU A N 1
ATOM 2071 C CA . GLU A 1 255 ? 40.874 -11.890 -21.601 1.00 54.09 255 GLU A CA 1
ATOM 2072 C C . GLU A 1 255 ? 40.264 -12.590 -22.839 1.00 54.09 255 GLU A C 1
ATOM 2074 O O . GLU A 1 255 ? 40.957 -12.829 -23.826 1.00 54.09 255 GLU A O 1
ATOM 2079 N N . GLU A 1 256 ? 38.949 -12.850 -22.833 1.00 54.72 256 GLU A N 1
ATOM 2080 C CA . GLU A 1 256 ? 38.218 -13.471 -23.953 1.00 54.72 256 GLU A CA 1
ATOM 2081 C C . GLU A 1 256 ? 38.088 -12.559 -25.184 1.00 54.72 256 GLU A C 1
ATOM 2083 O O . GLU A 1 256 ? 38.007 -13.030 -26.322 1.00 54.72 256 GLU A O 1
ATOM 2088 N N . LEU A 1 257 ? 38.079 -11.241 -24.985 1.00 55.53 257 LEU A N 1
ATOM 2089 C CA . LEU A 1 257 ? 37.938 -10.288 -26.082 1.00 55.53 257 LEU A CA 1
ATOM 2090 C C . LEU A 1 257 ? 39.265 -10.078 -26.826 1.00 55.53 257 LEU A C 1
ATOM 2092 O O . LEU A 1 257 ? 39.244 -9.877 -28.039 1.00 55.53 257 LEU A O 1
ATOM 2096 N N . ASP A 1 258 ? 40.406 -10.198 -26.142 1.00 53.53 258 ASP A N 1
ATOM 2097 C CA . ASP A 1 258 ? 41.729 -10.162 -26.782 1.00 53.53 258 ASP A CA 1
ATOM 2098 C C . ASP A 1 258 ? 41.939 -11.363 -27.717 1.00 53.53 258 ASP A C 1
ATOM 2100 O O . ASP A 1 258 ? 42.506 -11.207 -28.803 1.00 53.53 258 ASP A O 1
ATOM 2104 N N . GLU A 1 259 ? 41.415 -12.545 -27.365 1.00 56.66 259 GLU A N 1
ATOM 2105 C CA . GLU A 1 259 ? 41.370 -13.682 -28.291 1.00 56.66 259 GLU A CA 1
ATOM 2106 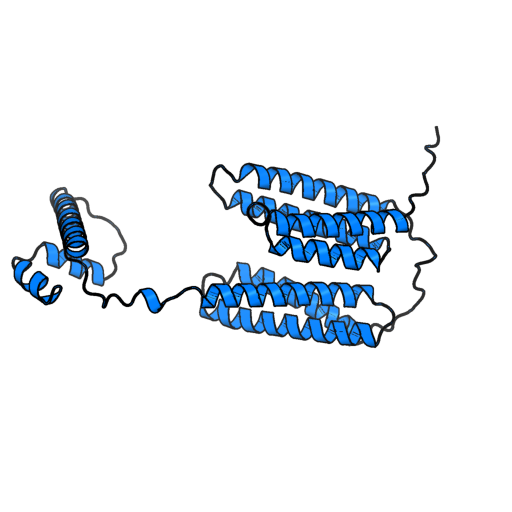C C . GLU A 1 259 ? 40.534 -13.343 -29.533 1.00 56.66 259 GLU A C 1
ATOM 2108 O O . GLU A 1 259 ? 41.015 -13.521 -30.653 1.00 56.66 259 GLU A O 1
ATOM 2113 N N . LEU A 1 260 ? 39.333 -12.772 -29.365 1.00 54.25 260 LEU A N 1
ATOM 2114 C CA . LEU A 1 260 ? 38.448 -12.403 -30.479 1.00 54.25 260 LEU A CA 1
ATOM 2115 C C . LEU A 1 260 ? 39.078 -11.369 -31.431 1.00 54.25 260 LEU A C 1
ATOM 2117 O O . LEU A 1 260 ? 38.966 -11.496 -32.651 1.00 54.25 260 LEU A O 1
ATOM 2121 N N . PHE A 1 261 ? 39.779 -10.370 -30.890 1.00 55.47 261 PHE A N 1
ATOM 2122 C CA . PHE A 1 261 ? 40.490 -9.366 -31.685 1.00 55.47 261 PHE A CA 1
ATOM 2123 C C . PHE A 1 261 ? 41.736 -9.934 -32.382 1.00 55.47 261 PHE A C 1
ATOM 2125 O O . PHE A 1 261 ? 42.038 -9.526 -33.506 1.00 55.47 261 PHE A O 1
ATOM 2132 N N . CYS A 1 262 ? 42.426 -10.908 -31.776 1.00 54.28 262 CYS A N 1
ATOM 2133 C CA . CYS A 1 262 ? 43.515 -11.629 -32.442 1.00 54.28 262 CYS A CA 1
ATOM 2134 C C . CYS A 1 262 ? 43.010 -12.465 -33.630 1.00 54.28 262 CYS A C 1
ATOM 2136 O O . CYS A 1 262 ? 43.723 -12.595 -34.625 1.00 54.28 262 CYS A O 1
ATOM 2138 N N . TYR A 1 263 ? 41.772 -12.970 -33.579 1.00 55.12 263 TYR A N 1
ATOM 2139 C CA . TYR A 1 263 ? 41.185 -13.761 -34.666 1.00 55.12 263 TYR A CA 1
ATOM 2140 C C . TYR A 1 263 ? 40.846 -12.953 -35.929 1.00 55.12 263 TYR A C 1
ATOM 2142 O O . TYR A 1 263 ? 40.949 -13.506 -37.021 1.00 55.12 263 TYR A O 1
ATOM 2150 N N . CYS A 1 264 ? 40.510 -11.659 -35.826 1.00 54.84 264 CYS A N 1
ATOM 2151 C CA . CYS A 1 264 ? 40.295 -10.809 -37.013 1.00 54.84 264 CYS A CA 1
ATOM 2152 C C . CYS A 1 264 ? 41.603 -10.530 -37.792 1.00 54.84 264 CYS A C 1
ATOM 2154 O O . CYS A 1 264 ? 41.549 -10.042 -38.920 1.00 54.84 264 CYS A O 1
ATOM 2156 N N . LEU A 1 265 ? 42.775 -10.780 -37.191 1.00 54.78 265 LEU A N 1
ATOM 2157 C CA . LEU A 1 265 ? 44.090 -10.430 -37.745 1.00 54.78 265 LEU A CA 1
ATOM 2158 C C . LEU A 1 265 ? 44.898 -11.634 -38.261 1.00 54.78 265 LEU A C 1
ATOM 2160 O O . LEU A 1 265 ? 45.931 -11.422 -38.896 1.00 54.78 265 LEU A O 1
ATOM 2164 N N . ASP A 1 266 ? 44.465 -12.873 -38.002 1.00 54.75 266 ASP A N 1
ATOM 2165 C CA . ASP A 1 266 ? 45.191 -14.077 -38.428 1.00 54.75 266 ASP A CA 1
ATOM 2166 C C . ASP A 1 266 ? 44.744 -14.554 -39.826 1.00 54.75 266 ASP A C 1
ATOM 2168 O O . ASP A 1 266 ? 43.553 -14.608 -40.136 1.00 54.75 266 ASP A O 1
ATOM 2172 N N . GLU A 1 267 ? 45.694 -14.973 -40.671 1.00 55.44 267 GLU A N 1
ATOM 2173 C CA . GLU A 1 267 ? 45.475 -15.432 -42.062 1.00 55.44 267 GLU A CA 1
ATOM 2174 C C . GLU A 1 267 ? 44.644 -16.737 -42.164 1.00 55.44 267 GLU A C 1
ATOM 2176 O O . GLU A 1 267 ? 44.422 -17.263 -43.254 1.00 55.44 267 GLU A O 1
ATOM 2181 N N . ASN A 1 268 ? 44.163 -17.270 -41.035 1.00 52.94 268 ASN A N 1
ATOM 2182 C CA . ASN A 1 268 ? 43.400 -18.516 -40.927 1.00 52.94 268 ASN A CA 1
ATOM 2183 C C . ASN A 1 268 ? 41.887 -18.323 -40.699 1.00 52.94 268 ASN A C 1
ATOM 2185 O O . ASN A 1 268 ? 41.208 -19.299 -40.360 1.00 52.94 268 ASN A O 1
ATOM 2189 N N . TYR A 1 269 ? 41.345 -17.113 -40.891 1.00 57.12 269 TYR A N 1
ATOM 2190 C CA . TYR A 1 269 ? 39.914 -16.794 -40.721 1.00 57.12 269 TYR A CA 1
ATOM 2191 C C . TYR A 1 269 ? 38.980 -17.827 -41.389 1.00 57.12 269 TYR A C 1
ATOM 2193 O O . TYR A 1 269 ? 38.054 -18.341 -40.756 1.00 57.12 269 TYR A O 1
ATOM 2201 N N . ASP A 1 270 ? 39.308 -18.250 -42.615 1.00 57.97 270 ASP A N 1
ATOM 2202 C CA . ASP A 1 270 ? 38.528 -19.230 -43.388 1.00 57.97 270 ASP A CA 1
ATOM 2203 C C . ASP A 1 270 ? 38.446 -20.628 -42.736 1.00 57.97 270 ASP A C 1
ATOM 2205 O O . ASP A 1 270 ? 37.442 -21.331 -42.869 1.00 57.97 270 ASP A O 1
ATOM 2209 N N . ILE A 1 271 ? 39.483 -21.053 -42.004 1.00 56.62 271 ILE A N 1
ATOM 2210 C CA . ILE A 1 271 ? 39.543 -22.378 -41.354 1.00 56.62 271 ILE A CA 1
ATOM 2211 C C . ILE A 1 271 ? 38.702 -22.392 -40.069 1.00 56.62 271 ILE A C 1
ATOM 2213 O O . ILE A 1 271 ? 38.171 -23.432 -39.667 1.00 56.62 271 ILE A O 1
ATOM 2217 N N . ILE A 1 272 ? 38.565 -21.241 -39.413 1.00 56.12 272 ILE A N 1
ATOM 2218 C CA . ILE A 1 272 ? 37.836 -21.103 -38.150 1.00 56.12 272 ILE A CA 1
ATOM 2219 C C . ILE A 1 272 ? 36.341 -20.894 -38.403 1.00 56.12 272 ILE A C 1
ATOM 2221 O O . ILE A 1 272 ? 35.528 -21.506 -37.707 1.00 56.12 272 ILE A O 1
ATOM 2225 N N . LEU A 1 273 ? 35.965 -20.166 -39.460 1.00 56.88 273 LEU A N 1
ATOM 2226 C CA . LEU A 1 273 ? 34.578 -20.093 -39.942 1.00 56.88 273 LEU A CA 1
ATOM 2227 C C . LEU A 1 273 ? 33.991 -21.493 -40.204 1.00 56.88 273 LEU A C 1
ATOM 2229 O O . LEU A 1 273 ? 32.854 -21.765 -39.825 1.00 56.88 273 LEU A O 1
ATOM 2233 N N . GLN A 1 274 ? 34.798 -22.425 -40.727 1.00 57.19 274 GLN A N 1
ATOM 2234 C CA . GLN A 1 274 ? 34.411 -23.835 -40.896 1.00 57.19 274 GLN A CA 1
ATOM 2235 C C . GLN A 1 274 ? 34.273 -24.630 -39.584 1.00 57.19 274 GLN A C 1
ATOM 2237 O O . GLN A 1 274 ? 33.609 -25.664 -39.568 1.00 57.19 274 GLN A O 1
ATOM 2242 N N . LYS A 1 275 ? 34.903 -24.195 -38.486 1.00 55.34 275 LYS A N 1
ATOM 2243 C CA . LYS A 1 275 ? 34.773 -24.826 -37.160 1.00 55.34 275 LYS A CA 1
ATOM 2244 C C . LYS A 1 275 ? 33.570 -24.309 -36.373 1.00 55.34 275 LYS A C 1
ATOM 2246 O O . LYS A 1 275 ? 32.999 -25.074 -35.602 1.00 55.34 275 LYS A O 1
ATOM 2251 N N . ILE A 1 276 ? 33.227 -23.031 -36.538 1.00 54.62 276 ILE A N 1
ATOM 2252 C CA . ILE A 1 276 ? 32.117 -22.372 -35.831 1.00 54.62 276 ILE A CA 1
ATOM 2253 C C . ILE A 1 276 ? 30.782 -22.645 -36.534 1.00 54.62 276 ILE A C 1
ATOM 2255 O O . ILE A 1 276 ? 29.764 -22.804 -35.867 1.00 54.62 276 ILE A O 1
ATOM 2259 N N . VAL A 1 277 ? 30.795 -22.779 -37.864 1.00 53.66 277 VAL A N 1
ATOM 2260 C CA . VAL A 1 277 ? 29.633 -23.167 -38.674 1.00 53.66 277 VAL A CA 1
ATOM 2261 C C . VAL A 1 277 ? 29.866 -24.571 -39.249 1.00 53.66 277 VAL A C 1
ATOM 2263 O O . VAL A 1 277 ? 30.245 -24.708 -40.415 1.00 53.66 277 VAL A O 1
ATOM 2266 N N . PRO A 1 278 ? 29.705 -25.646 -38.454 1.00 48.91 278 PRO A N 1
ATOM 2267 C CA . PRO A 1 278 ? 29.692 -26.987 -39.013 1.00 48.91 278 PRO A CA 1
ATOM 2268 C C . PRO A 1 278 ? 28.401 -27.155 -39.827 1.00 48.91 278 PRO A C 1
ATOM 2270 O O . PRO A 1 278 ? 27.306 -27.034 -39.280 1.00 48.91 278 PRO A O 1
ATOM 2273 N N . TYR A 1 279 ? 28.539 -27.393 -41.134 1.00 51.91 279 TYR A N 1
ATOM 2274 C CA . TYR A 1 279 ? 27.437 -27.825 -42.006 1.00 51.91 279 TYR A CA 1
ATOM 2275 C C . TYR A 1 279 ? 26.734 -29.083 -41.474 1.00 51.91 279 TYR A C 1
ATOM 2277 O O . TYR A 1 279 ? 27.438 -29.981 -40.949 1.00 51.91 279 TYR A O 1
#

Sequence (279 aa):
MKKQKEKIDLDKEVRNIGIALIILGVIHFVLSQFLDFTWGFVLIAVGVIALFYRSRKMLLTFGILLIVVGVLNISSYAMALEETSGFWGIFGIVQIVLGIQEINRFRRTKENPKYQIKEKIKKGFVWYGLRAGFWTMIGCWAISIFLSEEEIFYFAFGLFWIASVIFTFVLSIIHLTKYKQKALAVTSLVFASFLILTAVIGLVYYGSYDYTNYDYSGNLTEQQTQDLVDYVDNFCSISCQGLENGYTYDYAYDEELDELFCYCLDENYDIILQKIVPY

Foldseek 3Di:
DPDPPDQPPLQVVLLVQLVVLLVVLVVCVVVVVPHPVLSSLVSNLLSVLSNVDSFLVSLLVQLVVLLVLLVVLLVVLVPPPDPVSVVSPVSSVVSNVVSVVSVVVSVPRDGDPVPPPPDPPPCDPLNVLLVVLVVVLVVLVVVLVVCVPDPVCNVVSLVVNLVSLVSNLVSLVVCCVPDPPNNSSSVSNSVSVSVNVVSVVVVVVVVPPPPVVPPPVPQDDPVRVVVVVVVLVVVLVVVVVCVVVPDDDPDPDDPVVVVSNVQSVDPCVVVVSCVVNPD

Secondary structure (DSSP, 8-state):
---------HHHHHHHHHHHHHHHHHHHHHTTTTS-HHHHHHHHHHHHHHHH--SHHHHHHHHHHHHHHHHHHHHHHHH--SGGGHHHHHHHHHHHHHHHHHHHHHHHSPPPGGG---------HHHHHHHHHHHHHHHHHHHHTT-TT-HHHHHHHHHHHHHHHHHHHHHHHHHHHH-S--HHHHHHHHHHHHHHHHHHHHHHHHHHS-GGGG-TTS---HHHHHHHHHHHHHHHHHHHHHHHTT--------HHHHHHHHHTTSTTHHHHHHHHS--